Protein 9BJE (pdb70)

Organism: NCBI:txid66876

Nearest PDB structures (foldseek):
  9bhu-assembly1_A  TM=9.810E-01  e=8.221E-40  Streptomyces griseus subsp. griseus
  6x8m-assembly1_A  TM=9.784E-01  e=2.680E-40  Synechococcus elongatus PCC 7942 = FACHB-805
  8t6r-assembly1_A  TM=9.811E-01  e=9.910E-40  Acinetobacter baumannii 118362
  8wol-assembly1_1  TM=9.780E-01  e=3.664E-39  Mycolicibacterium smegmatis
  8won-assembly1_A  TM=9.524E-01  e=9.939E-38  Mycolicibacterium smegmatis

B-factor: mean 39.3, std 20.91, range [15.68, 120.04]

Secondary structure (DSSP, 8-state):
-HHHHHHHHTTS-----S---SS----HHHHHS-EEE-BTTEEEE-----EEEEPEEEEEEEEEEHHHHHTS-SSS-HHHHHHHHHHHHHHHHHHHHHHH-TTT-TTTSS-TTTEEE-SSSS--HHHHHHHHHHT-SS--EEEE-HHHHHHHHHHHHHHT--PPPEEETTEEE-EETTEEEEE-TTS---TTSEEEEEEE-B-TTTT-EEEEE-TT-TTEEETTEEEEEEEE-TT-EEEEEEEEEEEEEESSGGGEEEEEEEE---

Radius of gyration: 23.04 Å; Cα contacts (8 Å, |Δi|>4): 506; chains: 1; bounding box: 62×63×55 Å

Solvent-accessible surface area: 14942 Å² total; per-residue (Å²): 130,78,142,79,80,52,50,61,124,125,158,60,111,84,129,118,93,82,78,154,67,185,48,76,47,56,40,8,0,23,170,29,3,46,85,20,92,6,96,69,12,58,37,149,15,124,143,285,114,52,68,76,7,104,33,35,64,0,86,49,47,16,140,3,108,42,150,31,23,99,101,97,59,137,99,67,71,72,36,65,34,59,21,113,57,21,5,55,51,4,40,22,110,6,1,77,47,0,0,28,30,200,84,3,0,0,24,76,33,10,58,153,127,7,52,31,92,18,160,89,4,39,0,16,11,69,2,1,52,53,0,29,66,31,0,182,95,84,42,29,9,1,0,0,28,59,104,0,28,30,2,0,37,127,31,19,89,83,124,69,82,212,32,109,61,38,113,64,155,88,93,73,7,48,4,7,156,55,9,18,0,0,43,6,74,33,1,66,41,60,196,128,79,24,4,20,0,0,0,0,10,21,4,87,144,93,105,0,0,0,0,1,30,42,51,65,29,96,82,64,81,63,90,4,0,7,29,118,119,94,22,100,56,154,164,46,4,30,24,59,53,0,7,0,74,8,0,2,1,25,26,35,74,36,0,1,0,0,0,54,86,0,85,1,30,194

Sequence (266 aa):
SSLSTAAARNLATTTKTVPQMQGITSRWLLRLLPWVQVSGGTYRVNRRAPREYELSVAQTVLRTHTRVGDLYNDPMNQVEEQLKLTVQALRERQEHEMINNREFGLLHNADLKQRIPTRSGPPTPDDLDDLLATVWKDPGFLLAHPRAIAAMAREWSARGLYPTAVDFHGHSLPSWRGVPIFPCNKIPVTKERTSSILLLRTGEEKQGVVGLHQTGIPDEYEPSLSVRFMGIDDRAVINYLVSAYYSAAVLVPDALGVLEDVEVGL

Structure (mmCIF, N/CA/C/O backbone):
data_9BJE
#
_entry.id   9BJE
#
_cell.length_a   1.00
_cell.length_b   1.00
_cell.length_c   1.00
_cell.angle_alpha   90.00
_cell.angle_beta   90.00
_cell.angle_gamma   90.00
#
_symmetry.space_group_name_H-M   'P 1'
#
loop_
_atom_site.group_PDB
_atom_site.id
_atom_site.type_symbol
_atom_site.label_atom_id
_atom_site.label_alt_id
_atom_site.label_comp_id
_atom_site.label_asym_id
_atom_site.label_entity_id
_atom_site.label_seq_id
_atom_site.pdbx_PDB_ins_code
_atom_site.Cartn_x
_atom_site.Cartn_y
_atom_site.Cartn_z
_atom_site.occupancy
_atom_site.B_iso_or_equiv
_atom_site.auth_seq_id
_atom_site.auth_comp_id
_atom_site.auth_asym_id
_atom_site.auth_atom_id
_atom_site.pdbx_PDB_model_num
ATOM 1 N N . SER A 1 24 ? 104.714 247.523 217.868 1.00 119.88 18 SER A N 1
ATOM 2 C CA . SER A 1 24 ? 105.700 248.312 217.140 1.00 119.88 18 SER A CA 1
ATOM 3 C C . SER A 1 24 ? 106.660 249.008 218.097 1.00 119.88 18 SER A C 1
ATOM 4 O O . SER A 1 24 ? 107.868 248.773 218.052 1.00 119.88 18 SER A O 1
ATOM 7 N N . SER A 1 25 ? 106.122 249.876 218.956 1.00 120.04 19 SER A N 1
ATOM 8 C CA . SER A 1 25 ? 106.954 250.506 219.975 1.00 120.04 19 SER A CA 1
ATOM 9 C C . SER A 1 25 ? 107.087 249.622 221.209 1.00 120.04 19 SER A C 1
ATOM 10 O O . SER A 1 25 ? 108.177 249.520 221.785 1.00 120.04 19 SER A O 1
ATOM 13 N N . LEU A 1 26 ? 105.990 248.986 221.633 1.00 119.30 20 LEU A N 1
ATOM 14 C CA . LEU A 1 26 ? 106.050 248.111 222.801 1.00 119.30 20 LEU A CA 1
ATOM 15 C C . LEU A 1 26 ? 106.981 246.934 222.549 1.00 119.30 20 LEU A C 1
ATOM 16 O O . LEU A 1 26 ? 107.771 246.560 223.424 1.00 119.30 20 LEU A O 1
ATOM 21 N N . SER A 1 27 ? 106.894 246.331 221.361 1.00 116.82 21 SER A N 1
ATOM 22 C CA . SER A 1 27 ? 107.771 245.210 221.042 1.00 116.82 21 SER A CA 1
ATOM 23 C C . SER A 1 27 ? 109.227 245.656 221.036 1.00 116.82 21 SER A C 1
ATOM 24 O O . SER A 1 27 ? 110.108 244.945 221.537 1.00 116.82 21 SER A O 1
ATOM 27 N N . THR A 1 28 ? 109.499 246.831 220.460 1.00 116.21 22 THR A N 1
ATOM 28 C CA . THR A 1 28 ? 110.869 247.324 220.415 1.00 116.21 22 THR A CA 1
ATOM 29 C C . THR A 1 28 ? 111.396 247.551 221.825 1.00 116.21 22 THR A C 1
ATOM 30 O O . THR A 1 28 ? 112.534 247.184 222.137 1.00 116.21 22 THR A O 1
ATOM 34 N N . ALA A 1 29 ? 110.561 248.118 222.702 1.00 114.89 23 ALA A N 1
ATOM 35 C CA . ALA A 1 29 ? 110.981 248.359 224.078 1.00 114.89 23 ALA A CA 1
ATOM 36 C C . ALA A 1 29 ? 111.265 247.039 224.778 1.00 114.89 23 ALA A C 1
ATOM 37 O O . ALA A 1 29 ? 112.246 246.913 225.528 1.00 114.89 23 ALA A O 1
ATOM 39 N N . ALA A 1 30 ? 110.395 246.049 224.564 1.00 113.63 24 ALA A N 1
ATOM 40 C CA . ALA A 1 30 ? 110.588 244.757 225.203 1.00 113.63 24 ALA A CA 1
ATOM 41 C C . ALA A 1 30 ? 111.904 244.153 224.745 1.00 113.63 24 ALA A C 1
ATOM 42 O O . ALA A 1 30 ? 112.617 243.524 225.532 1.00 113.63 24 ALA A O 1
ATOM 44 N N . ALA A 1 31 ? 112.241 244.342 223.466 1.00 113.27 25 ALA A N 1
ATOM 45 C CA . ALA A 1 31 ? 113.493 243.802 222.949 1.00 113.27 25 ALA A CA 1
ATOM 46 C C . ALA A 1 31 ? 114.682 244.526 223.569 1.00 113.27 25 ALA A C 1
ATOM 47 O O . ALA A 1 31 ? 115.706 243.902 223.871 1.00 113.27 25 ALA A O 1
ATOM 49 N N . ARG A 1 32 ? 114.572 245.849 223.738 1.00 112.80 26 ARG A N 1
ATOM 50 C CA . ARG A 1 32 ? 115.632 246.604 224.405 1.00 112.80 26 ARG A CA 1
ATOM 51 C C . ARG A 1 32 ? 115.872 246.079 225.812 1.00 112.80 26 ARG A C 1
ATOM 52 O O . ARG A 1 32 ? 117.017 246.027 226.276 1.00 112.80 26 ARG A O 1
ATOM 60 N N . ASN A 1 33 ? 114.794 245.719 226.519 1.00 112.55 27 ASN A N 1
ATOM 61 C CA . ASN A 1 33 ? 114.926 245.115 227.844 1.00 112.55 27 ASN A CA 1
ATOM 62 C C . ASN A 1 33 ? 115.938 243.973 227.890 1.00 112.55 27 ASN A C 1
ATOM 63 O O . ASN A 1 33 ? 116.480 243.687 228.963 1.00 112.55 27 ASN A O 1
ATOM 68 N N . LEU A 1 34 ? 116.215 243.319 226.761 1.00 110.76 28 LEU A N 1
ATOM 69 C CA . LEU A 1 34 ? 117.228 242.272 226.689 1.00 110.76 28 LEU A CA 1
ATOM 70 C C . LEU A 1 34 ? 118.431 242.691 225.846 1.00 110.76 28 LEU A C 1
ATOM 71 O O . LEU A 1 34 ? 119.129 241.842 225.288 1.00 110.76 28 LEU A O 1
ATOM 76 N N . ALA A 1 35 ? 118.690 243.993 225.752 1.00 108.61 29 ALA A N 1
ATOM 77 C CA . ALA A 1 35 ? 119.822 244.514 225.002 1.00 108.61 29 ALA A CA 1
ATOM 78 C C . ALA A 1 35 ? 120.546 245.553 225.846 1.00 108.61 29 ALA A C 1
ATOM 79 O O . ALA A 1 35 ? 120.057 245.988 226.892 1.00 108.61 29 ALA A O 1
ATOM 81 N N . THR A 1 36 ? 121.723 245.960 225.380 1.00 105.41 30 THR A N 1
ATOM 82 C CA . THR A 1 36 ? 122.550 246.924 226.089 1.00 105.41 30 THR A CA 1
ATOM 83 C C . THR A 1 36 ? 122.623 248.240 225.327 1.00 105.41 30 THR A C 1
ATOM 84 O O . THR A 1 36 ? 122.715 248.254 224.096 1.00 105.41 30 THR A O 1
ATOM 88 N N . THR A 1 37 ? 122.594 249.340 226.071 1.00 101.37 31 THR A N 1
ATOM 89 C CA . THR A 1 37 ? 122.661 250.674 225.500 1.00 101.37 31 THR A CA 1
ATOM 90 C C . THR A 1 37 ? 124.114 251.127 225.475 1.00 101.37 31 THR A C 1
ATOM 91 O O . THR A 1 37 ? 124.907 250.767 226.348 1.00 101.37 31 THR A O 1
ATOM 95 N N . THR A 1 38 ? 124.469 251.910 224.463 1.00 97.15 32 THR A N 1
ATOM 96 C CA . THR A 1 38 ? 125.815 252.460 224.373 1.00 97.15 32 THR A CA 1
ATOM 97 C C . THR A 1 38 ? 125.839 253.802 225.093 1.00 97.15 32 THR A C 1
ATOM 98 O O . THR A 1 38 ? 125.193 254.762 224.659 1.00 97.15 32 THR A O 1
ATOM 102 N N . LYS A 1 39 ? 126.573 253.863 226.196 1.00 92.70 33 LYS A N 1
ATOM 103 C CA . LYS A 1 39 ? 126.707 255.079 226.974 1.00 92.70 33 LYS A CA 1
ATOM 104 C C . LYS A 1 39 ? 128.087 255.668 226.707 1.00 92.70 33 LYS A C 1
ATOM 105 O O . LYS A 1 39 ? 128.859 255.150 225.895 1.00 92.70 33 LYS A O 1
ATOM 111 N N . THR A 1 40 ? 128.424 256.739 227.420 1.00 88.16 34 THR A N 1
ATOM 112 C CA . THR A 1 40 ? 129.676 257.446 227.194 1.00 88.16 34 THR A CA 1
ATOM 113 C C . THR A 1 40 ? 130.109 258.098 228.495 1.00 88.16 34 THR A C 1
ATOM 114 O O . THR A 1 40 ? 129.303 258.312 229.405 1.00 88.16 34 THR A O 1
ATOM 118 N N . VAL A 1 41 ? 131.408 258.375 228.579 1.00 83.19 35 VAL A N 1
ATOM 119 C CA . VAL A 1 41 ? 132.022 259.119 229.676 1.00 83.19 35 VAL A CA 1
ATOM 120 C C . VAL A 1 41 ? 131.185 260.356 229.980 1.00 83.19 35 VAL A C 1
ATOM 121 O O . VAL A 1 41 ? 130.586 260.932 229.060 1.00 83.19 35 VAL A O 1
ATOM 125 N N . PRO A 1 42 ? 131.076 260.779 231.238 1.00 79.08 36 PRO A N 1
ATOM 126 C CA . PRO A 1 42 ? 130.335 262.013 231.522 1.00 79.08 36 PRO A CA 1
ATOM 127 C C . PRO A 1 42 ? 130.936 263.187 230.758 1.00 79.08 36 PRO A C 1
ATOM 128 O O . PRO A 1 42 ? 132.154 263.381 230.737 1.00 79.08 36 PRO A O 1
ATOM 132 N N . GLN A 1 43 ? 130.060 263.968 230.133 1.00 76.30 37 GLN A N 1
ATOM 133 C CA . GLN A 1 43 ? 130.434 265.091 229.281 1.00 76.30 37 GLN A CA 1
ATOM 134 C C . GLN A 1 43 ? 130.380 266.403 230.048 1.00 76.30 37 GLN A C 1
ATOM 135 O O . GLN A 1 43 ? 129.366 266.711 230.680 1.00 76.30 37 GLN A O 1
ATOM 141 N N . MET A 1 44 ? 131.461 267.172 229.995 1.00 67.70 38 MET A N 1
ATOM 142 C CA . MET A 1 44 ? 131.548 268.428 230.729 1.00 67.70 38 MET A CA 1
ATOM 143 C C . MET A 1 44 ? 131.444 269.602 229.766 1.00 67.70 38 MET A C 1
ATOM 144 O O . MET A 1 44 ? 132.273 269.739 228.858 1.00 67.70 38 MET A O 1
ATOM 149 N N . GLN A 1 45 ? 130.412 270.427 229.953 1.00 67.09 39 GLN A N 1
ATOM 150 C CA . GLN A 1 45 ? 130.256 271.645 229.160 1.00 67.09 39 GLN A CA 1
ATOM 151 C C . GLN A 1 45 ? 131.386 272.622 229.462 1.00 67.09 39 GLN A C 1
ATOM 152 O O . GLN A 1 45 ? 131.822 273.378 228.586 1.00 67.09 39 GLN A O 1
ATOM 158 N N . GLY A 1 46 ? 131.829 272.639 230.722 1.00 58.40 40 GLY A N 1
ATOM 159 C CA . GLY A 1 46 ? 132.849 273.572 231.173 1.00 58.40 40 GLY A CA 1
ATOM 160 C C . GLY A 1 46 ? 134.183 273.452 230.466 1.00 58.40 40 GLY A C 1
ATOM 161 O O . GLY A 1 46 ? 134.906 274.442 230.342 1.00 58.40 40 GLY A O 1
ATOM 162 N N . ILE A 1 47 ? 134.555 272.238 230.052 1.00 52.68 41 ILE A N 1
ATOM 163 C CA . ILE A 1 47 ? 135.878 272.016 229.478 1.00 52.68 41 ILE A CA 1
ATOM 164 C C . ILE A 1 47 ? 136.102 272.959 228.307 1.00 52.68 41 ILE A C 1
ATOM 165 O O . ILE A 1 47 ? 135.279 273.047 227.387 1.00 52.68 41 ILE A O 1
ATOM 170 N N . THR A 1 48 ? 137.222 273.674 228.341 1.00 42.71 42 THR A N 1
ATOM 171 C CA . THR A 1 48 ? 137.567 274.658 227.330 1.00 42.71 42 THR A CA 1
ATOM 172 C C . THR A 1 48 ? 138.948 274.338 226.781 1.00 42.71 42 THR A C 1
ATOM 173 O O . THR A 1 48 ? 139.589 273.359 227.172 1.00 42.71 42 THR A O 1
ATOM 177 N N . SER A 1 49 ? 139.405 275.188 225.870 1.00 37.20 43 SER A N 1
ATOM 178 C CA . SER A 1 49 ? 140.724 275.057 225.264 1.00 37.20 43 SER A CA 1
ATOM 179 C C . SER A 1 49 ? 141.671 275.872 226.129 1.00 37.20 43 SER A C 1
ATOM 180 O O . SER A 1 49 ? 141.748 277.097 226.007 1.00 37.20 43 SER A O 1
ATOM 183 N N . ARG A 1 50 ? 142.380 275.194 227.026 1.00 33.41 44 ARG A N 1
ATOM 184 C CA . ARG A 1 50 ? 143.293 275.859 227.949 1.00 33.41 44 ARG A CA 1
ATOM 185 C C . ARG A 1 50 ? 144.568 276.197 227.186 1.00 33.41 44 ARG A C 1
ATOM 186 O O . ARG A 1 50 ? 145.588 275.512 227.267 1.00 33.41 44 ARG A O 1
ATOM 194 N N . TRP A 1 51 ? 144.499 277.300 226.436 1.00 30.79 45 TRP A N 1
ATOM 195 C CA . TRP A 1 51 ? 145.601 277.667 225.555 1.00 30.79 45 TRP A CA 1
ATOM 196 C C . TRP A 1 51 ? 146.833 278.119 226.322 1.00 30.79 45 TRP A C 1
ATOM 197 O O . TRP A 1 51 ? 147.956 277.875 225.874 1.00 30.79 45 TRP A O 1
ATOM 208 N N . LEU A 1 52 ? 146.652 278.776 227.466 1.00 28.70 46 LEU A N 1
ATOM 209 C CA . LEU A 1 52 ? 147.800 279.265 228.219 1.00 28.70 46 LEU A CA 1
ATOM 210 C C . LEU A 1 52 ? 148.671 278.115 228.704 1.00 28.70 46 LEU A C 1
ATOM 211 O O . LEU A 1 52 ? 149.901 278.188 228.631 1.00 28.70 46 LEU A O 1
ATOM 216 N N . LEU A 1 53 ? 148.053 277.043 229.203 1.00 28.59 47 LEU A N 1
ATOM 217 C CA . LEU A 1 53 ? 148.822 275.896 229.672 1.00 28.59 47 LEU A CA 1
ATOM 218 C C . LEU A 1 53 ? 149.554 275.211 228.526 1.00 28.59 47 LEU A C 1
ATOM 219 O O . LEU A 1 53 ? 150.696 274.771 228.689 1.00 28.59 47 LEU A O 1
ATOM 224 N N . ARG A 1 54 ? 148.909 275.094 227.364 1.00 30.27 48 ARG A N 1
ATOM 225 C CA . ARG A 1 54 ? 149.543 274.430 226.230 1.00 30.27 48 ARG A CA 1
ATOM 226 C C . ARG A 1 54 ? 150.680 275.260 225.651 1.00 30.27 48 ARG A C 1
ATOM 227 O O . ARG A 1 54 ? 151.699 274.709 225.221 1.00 30.27 48 ARG A O 1
ATOM 235 N N . LEU A 1 55 ? 150.527 276.581 225.621 1.00 27.70 49 LEU A N 1
ATOM 236 C CA . LEU A 1 55 ? 151.510 277.443 224.979 1.00 27.70 49 LEU A CA 1
ATOM 237 C C . LEU A 1 55 ? 152.648 277.863 225.895 1.00 27.70 49 LEU A C 1
ATOM 238 O O . LEU A 1 55 ? 153.758 278.105 225.411 1.00 27.70 49 LEU A O 1
ATOM 243 N N . LEU A 1 56 ? 152.406 277.978 227.190 1.00 27.56 50 LEU A N 1
ATOM 244 C CA . LEU A 1 56 ? 153.439 278.446 228.107 1.00 27.56 50 LEU A CA 1
ATOM 245 C C . LEU A 1 56 ? 154.487 277.365 228.324 1.00 27.56 50 LEU A C 1
ATOM 246 O O . LEU A 1 56 ? 154.129 276.238 228.684 1.00 27.56 50 LEU A O 1
ATOM 251 N N . PRO A 1 57 ? 155.764 277.635 228.075 1.00 27.04 51 PRO A N 1
ATOM 252 C CA . PRO A 1 57 ? 156.798 276.657 228.416 1.00 27.04 51 PRO A CA 1
ATOM 253 C C . PRO A 1 57 ? 156.900 276.477 229.924 1.00 27.04 51 PRO A C 1
ATOM 254 O O . PRO A 1 57 ? 156.656 277.399 230.704 1.00 27.04 51 PRO A O 1
ATOM 258 N N . TRP A 1 58 ? 157.254 275.264 230.328 1.00 26.87 52 TRP A N 1
ATOM 259 C CA . TRP A 1 58 ? 157.320 274.876 231.732 1.00 26.87 52 TRP A CA 1
ATOM 260 C C . TRP A 1 58 ? 158.760 274.584 232.115 1.00 26.87 52 TRP A C 1
ATOM 261 O O . TRP A 1 58 ? 159.423 273.762 231.477 1.00 26.87 52 TRP A O 1
ATOM 272 N N . VAL A 1 59 ? 159.235 275.253 233.159 1.00 31.60 53 VAL A N 1
ATOM 273 C CA . VAL A 1 59 ? 160.600 275.102 233.644 1.00 31.60 53 VAL A CA 1
ATOM 274 C C . VAL A 1 59 ? 160.555 274.454 235.019 1.00 31.60 53 VAL A C 1
ATOM 275 O O . VAL A 1 59 ? 159.733 274.822 235.866 1.00 31.60 53 VAL A O 1
ATOM 279 N N . GLN A 1 60 ? 161.411 273.458 235.219 1.00 35.05 54 GLN A N 1
ATOM 280 C CA . GLN A 1 60 ? 161.414 272.673 236.443 1.00 35.05 54 GLN A CA 1
ATOM 281 C C . GLN A 1 60 ? 162.070 273.465 237.563 1.00 35.05 54 GLN A C 1
ATOM 282 O O . GLN A 1 60 ? 163.151 274.030 237.383 1.00 35.05 54 GLN A O 1
ATOM 288 N N . VAL A 1 61 ? 161.420 273.501 238.720 1.00 35.30 55 VAL A N 1
ATOM 289 C CA . VAL A 1 61 ? 161.973 274.150 239.900 1.00 35.30 55 VAL A CA 1
ATOM 290 C C . VAL A 1 61 ? 162.213 273.095 240.967 1.00 35.30 55 VAL A C 1
ATOM 291 O O . VAL A 1 61 ? 161.583 272.034 240.974 1.00 35.30 55 VAL A O 1
ATOM 295 N N . SER A 1 62 ? 163.157 273.382 241.856 1.00 38.18 56 SER A N 1
ATOM 296 C CA . SER A 1 62 ? 163.520 272.483 242.941 1.00 38.18 56 SER A CA 1
ATOM 297 C C . SER A 1 62 ? 163.168 273.147 244.262 1.00 38.18 56 SER A C 1
ATOM 298 O O . SER A 1 62 ? 163.514 274.311 244.487 1.00 38.18 56 SER A O 1
ATOM 301 N N . GLY A 1 63 ? 162.466 272.415 245.120 1.00 36.39 57 GLY A N 1
ATOM 302 C CA . GLY A 1 63 ? 162.061 272.938 246.404 1.00 36.39 57 GLY A CA 1
ATOM 303 C C . GLY A 1 63 ? 160.881 273.877 246.359 1.00 36.39 57 GLY A C 1
ATOM 304 O O . GLY A 1 63 ? 160.549 274.477 247.386 1.00 36.39 57 GLY A O 1
ATOM 305 N N . GLY A 1 64 ? 160.243 274.029 245.201 1.00 38.22 58 GLY A N 1
ATOM 306 C CA . GLY A 1 64 ? 159.112 274.922 245.073 1.00 38.22 58 GLY A CA 1
ATOM 307 C C . GLY A 1 64 ? 159.472 276.386 245.096 1.00 38.22 58 GLY A C 1
ATOM 308 O O . GLY A 1 64 ? 158.608 277.221 245.364 1.00 38.22 58 GLY A O 1
ATOM 309 N N . THR A 1 65 ? 160.729 276.721 244.815 1.00 41.04 59 THR A N 1
ATOM 310 C CA . THR A 1 65 ? 161.214 278.093 244.822 1.00 41.04 59 THR A CA 1
ATOM 311 C C . THR A 1 65 ? 161.977 278.373 243.537 1.00 41.04 59 THR A C 1
ATOM 312 O O . THR A 1 65 ? 162.738 277.528 243.058 1.00 41.04 59 THR A O 1
ATOM 316 N N . TYR A 1 66 ? 161.763 279.560 242.980 1.00 41.91 60 TYR A N 1
ATOM 317 C CA . TYR A 1 66 ? 162.431 279.982 241.759 1.00 41.91 60 TYR A CA 1
ATOM 318 C C . TYR A 1 66 ? 162.909 281.412 241.945 1.00 41.91 60 TYR A C 1
ATOM 319 O O . TYR A 1 66 ? 162.125 282.279 242.341 1.00 41.91 60 TYR A O 1
ATOM 328 N N . ARG A 1 67 ? 164.189 281.655 241.675 1.00 52.06 61 ARG A N 1
ATOM 329 C CA . ARG A 1 67 ? 164.796 282.963 241.879 1.00 52.06 61 ARG A CA 1
ATOM 330 C C . ARG A 1 67 ? 164.982 283.655 240.538 1.00 52.06 61 ARG A C 1
ATOM 331 O O . ARG A 1 67 ? 165.497 283.053 239.591 1.00 52.06 61 ARG A O 1
ATOM 339 N N . VAL A 1 68 ? 164.569 284.916 240.460 1.00 56.44 62 VAL A N 1
ATOM 340 C CA . VAL A 1 68 ? 164.730 285.730 239.260 1.00 56.44 62 VAL A CA 1
ATOM 341 C C . VAL A 1 68 ? 165.593 286.928 239.627 1.00 56.44 62 VAL A C 1
ATOM 342 O O . VAL A 1 68 ? 165.208 287.736 240.480 1.00 56.44 62 VAL A O 1
ATOM 346 N N . ASN A 1 69 ? 166.741 287.060 238.970 1.00 64.42 63 ASN A N 1
ATOM 347 C CA . ASN A 1 69 ? 167.621 288.209 239.176 1.00 64.42 63 ASN A CA 1
ATOM 348 C C . ASN A 1 69 ? 167.149 289.353 238.288 1.00 64.42 63 ASN A C 1
ATOM 349 O O . ASN A 1 69 ? 167.365 289.347 237.075 1.00 64.42 63 ASN A O 1
ATOM 354 N N . ARG A 1 70 ? 166.505 290.342 238.898 1.00 70.89 64 ARG A N 1
ATOM 355 C CA . ARG A 1 70 ? 165.897 291.463 238.198 1.00 70.89 64 ARG A CA 1
ATOM 356 C C . ARG A 1 70 ? 166.686 292.744 238.434 1.00 70.89 64 ARG A C 1
ATOM 357 O O . ARG A 1 70 ? 167.312 292.927 239.483 1.00 70.89 64 ARG A O 1
ATOM 365 N N . ARG A 1 71 ? 166.653 293.629 237.443 1.00 80.41 65 ARG A N 1
ATOM 366 C CA . ARG A 1 71 ? 167.347 294.909 237.530 1.00 80.41 65 ARG A CA 1
ATOM 367 C C . ARG A 1 71 ? 166.460 295.973 238.165 1.00 80.41 65 ARG A C 1
ATOM 368 O O . ARG A 1 71 ? 165.459 296.386 237.585 1.00 80.41 65 ARG A O 1
ATOM 376 N N . ALA A 1 258 ? 166.419 293.572 245.014 1.00 61.34 252 ALA A N 1
ATOM 377 C CA . ALA A 1 258 ? 166.355 292.212 245.538 1.00 61.34 252 ALA A CA 1
ATOM 378 C C . ALA A 1 258 ? 165.702 291.273 244.533 1.00 61.34 252 ALA A C 1
ATOM 379 O O . ALA A 1 258 ? 164.681 291.614 243.939 1.00 61.34 252 ALA A O 1
ATOM 381 N N . PRO A 1 259 ? 166.297 290.099 244.332 1.00 57.62 253 PRO A N 1
ATOM 382 C CA . PRO A 1 259 ? 165.708 289.130 243.403 1.00 57.62 253 PRO A CA 1
ATOM 383 C C . PRO A 1 259 ? 164.317 288.711 243.851 1.00 57.62 253 PRO A C 1
ATOM 384 O O . PRO A 1 259 ? 164.043 288.572 245.044 1.00 57.62 253 PRO A O 1
ATOM 388 N N . ARG A 1 260 ? 163.432 288.518 242.878 1.00 51.92 254 ARG A N 1
ATOM 389 C CA . ARG A 1 260 ? 162.071 288.094 243.169 1.00 51.92 254 ARG A CA 1
ATOM 390 C C . ARG A 1 260 ? 162.027 286.589 243.396 1.00 51.92 254 ARG A C 1
ATOM 391 O O . ARG A 1 260 ? 162.651 285.817 242.663 1.00 51.92 254 ARG A O 1
ATOM 399 N N . GLU A 1 261 ? 161.281 286.176 244.416 1.00 52.06 255 GLU A N 1
ATOM 400 C CA . GLU A 1 261 ? 161.149 284.776 244.794 1.00 52.06 255 GLU A CA 1
ATOM 401 C C . GLU A 1 261 ? 159.769 284.281 244.387 1.00 52.06 255 GLU A C 1
ATOM 402 O O . GLU A 1 261 ? 158.762 284.940 244.663 1.00 52.06 255 GLU A O 1
ATOM 408 N N . TYR A 1 262 ? 159.729 283.133 243.720 1.00 44.29 256 TYR A N 1
ATOM 409 C CA . TYR A 1 262 ? 158.488 282.544 243.233 1.00 44.29 256 TYR A CA 1
ATOM 410 C C . TYR A 1 262 ? 158.250 281.220 243.944 1.00 44.29 256 TYR A C 1
ATOM 411 O O . TYR A 1 262 ? 159.052 280.291 243.814 1.00 44.29 256 TYR A O 1
ATOM 420 N N . GLU A 1 263 ? 157.159 281.144 244.703 1.00 40.69 257 GLU A N 1
ATOM 421 C CA . GLU A 1 263 ? 156.756 279.929 245.402 1.00 40.69 257 GLU A CA 1
ATOM 422 C C . GLU A 1 263 ? 155.600 279.269 244.664 1.00 40.69 257 GLU A C 1
ATOM 423 O O . GLU A 1 263 ? 154.654 279.949 244.255 1.00 40.69 257 GLU A O 1
ATOM 429 N N . LEU A 1 264 ? 155.681 277.953 244.486 1.00 30.72 258 LEU A N 1
ATOM 430 C CA . LEU A 1 264 ? 154.643 277.227 243.766 1.00 30.72 258 LEU A CA 1
ATOM 431 C C . LEU A 1 264 ? 153.324 277.247 244.525 1.00 30.72 258 LEU A C 1
ATOM 432 O O . LEU A 1 264 ? 153.269 276.899 245.707 1.00 30.72 258 LEU A O 1
ATOM 437 N N . SER A 1 265 ? 152.267 277.675 243.847 1.00 28.60 259 SER A N 1
ATOM 438 C CA . SER A 1 265 ? 150.921 277.599 244.385 1.00 28.60 259 SER A CA 1
ATOM 439 C C . SER A 1 265 ? 150.324 276.222 244.114 1.00 28.60 259 SER A C 1
ATOM 440 O O . SER A 1 265 ? 150.741 275.501 243.206 1.00 28.60 259 SER A O 1
ATOM 443 N N . VAL A 1 266 ? 149.363 275.842 244.947 1.00 28.81 260 VAL A N 1
ATOM 444 C CA . VAL A 1 266 ? 148.758 274.518 244.900 1.00 28.81 260 VAL A CA 1
ATOM 445 C C . VAL A 1 266 ? 147.282 274.661 244.560 1.00 28.81 260 VAL A C 1
ATOM 446 O O . VAL A 1 266 ? 146.585 275.508 245.131 1.00 28.81 260 VAL A O 1
ATOM 450 N N . ALA A 1 267 ? 146.827 273.889 243.583 1.00 29.70 261 ALA A N 1
ATOM 451 C CA . ALA A 1 267 ? 145.405 273.714 243.319 1.00 29.70 261 ALA A CA 1
ATOM 452 C C . ALA A 1 267 ? 145.067 272.296 243.760 1.00 29.70 261 ALA A C 1
ATOM 453 O O . ALA A 1 267 ? 145.451 271.328 243.097 1.00 29.70 261 ALA A O 1
ATOM 455 N N . GLN A 1 268 ? 144.377 272.169 244.889 1.00 30.85 262 GLN A N 1
ATOM 456 C CA . GLN A 1 268 ? 144.119 270.864 245.474 1.00 30.85 262 GLN A CA 1
ATOM 457 C C . GLN A 1 268 ? 142.658 270.741 245.874 1.00 30.85 262 GLN A C 1
ATOM 458 O O . GLN A 1 268 ? 141.990 271.731 246.181 1.00 30.85 262 GLN A O 1
ATOM 464 N N . THR A 1 269 ? 142.176 269.506 245.877 1.00 30.24 263 THR A N 1
ATOM 465 C CA . THR A 1 269 ? 140.791 269.226 246.220 1.00 30.24 263 THR A CA 1
ATOM 466 C C . THR A 1 269 ? 140.709 267.795 246.725 1.00 30.24 263 THR A C 1
ATOM 467 O O . THR A 1 269 ? 141.637 267.001 246.561 1.00 30.24 263 THR A O 1
ATOM 471 N N . VAL A 1 270 ? 139.577 267.477 247.340 1.00 29.60 264 VAL A N 1
ATOM 472 C CA . VAL A 1 270 ? 139.320 266.166 247.924 1.00 29.60 264 VAL A CA 1
ATOM 473 C C . VAL A 1 270 ? 138.289 265.474 247.049 1.00 29.60 264 VAL A C 1
ATOM 474 O O . VAL A 1 270 ? 137.177 265.982 246.864 1.00 29.60 264 VAL A O 1
ATOM 478 N N . LEU A 1 271 ? 138.655 264.315 246.519 1.00 30.87 265 LEU A N 1
ATOM 479 C CA . LEU A 1 271 ? 137.741 263.474 245.765 1.00 30.87 265 LEU A CA 1
ATOM 480 C C . LEU A 1 271 ? 137.174 262.415 246.701 1.00 30.87 265 LEU A C 1
ATOM 481 O O . LEU A 1 271 ? 137.921 261.613 247.270 1.00 30.87 265 LEU A O 1
ATOM 486 N N . ARG A 1 272 ? 135.852 262.406 246.836 1.00 32.91 266 ARG A N 1
ATOM 487 C CA . ARG A 1 272 ? 135.126 261.492 247.709 1.00 32.91 266 ARG A CA 1
ATOM 488 C C . ARG A 1 272 ? 134.326 260.509 246.869 1.00 32.91 266 ARG A C 1
ATOM 489 O O . ARG A 1 272 ? 133.475 260.914 246.073 1.00 32.91 266 ARG A O 1
ATOM 497 N N . THR A 1 273 ? 134.592 259.222 247.060 1.00 35.41 267 THR A N 1
ATOM 498 C CA . THR A 1 273 ? 133.952 258.154 246.308 1.00 35.41 267 THR A CA 1
ATOM 499 C C . THR A 1 273 ? 133.424 257.096 247.259 1.00 35.41 267 THR A C 1
ATOM 500 O O . THR A 1 273 ? 134.144 256.652 248.157 1.00 35.41 267 THR A O 1
ATOM 504 N N . HIS A 1 274 ? 132.174 256.691 247.064 1.00 37.74 268 HIS A N 1
ATOM 505 C CA . HIS A 1 274 ? 131.597 255.690 247.946 1.00 37.74 268 HIS A CA 1
ATOM 506 C C . HIS A 1 274 ? 132.309 254.361 247.748 1.00 37.74 268 HIS A C 1
ATOM 507 O O . HIS A 1 274 ? 132.784 254.038 246.658 1.00 37.74 268 HIS A O 1
ATOM 514 N N . THR A 1 275 ? 132.391 253.597 248.831 1.00 38.53 269 THR A N 1
ATOM 515 C CA . THR A 1 275 ? 133.036 252.293 248.775 1.00 38.53 269 THR A CA 1
ATOM 516 C C . THR A 1 275 ? 132.291 251.341 247.832 1.00 38.53 269 THR A C 1
ATOM 517 O O . THR A 1 275 ? 132.917 250.557 247.103 1.00 38.53 269 THR A O 1
ATOM 521 N N . ARG A 1 276 ? 130.957 251.421 247.808 1.00 40.83 270 ARG A N 1
ATOM 522 C CA . ARG A 1 276 ? 130.154 250.620 246.886 1.00 40.83 270 ARG A CA 1
ATOM 523 C C . ARG A 1 276 ? 130.473 250.931 245.428 1.00 40.83 270 ARG A C 1
ATOM 524 O O . ARG A 1 276 ? 130.558 250.022 244.594 1.00 40.83 270 ARG A O 1
ATOM 532 N N . VAL A 1 277 ? 130.631 252.213 245.096 1.00 42.33 271 VAL A N 1
ATOM 533 C CA . VAL A 1 277 ? 130.968 252.599 243.729 1.00 42.33 271 VAL A CA 1
ATOM 534 C C . VAL A 1 277 ? 132.334 252.051 243.349 1.00 42.33 271 VAL A C 1
ATOM 535 O O . VAL A 1 277 ? 132.527 251.528 242.245 1.00 42.33 271 VAL A O 1
ATOM 539 N N . GLY A 1 278 ? 133.301 252.149 244.258 1.00 42.30 272 GLY A N 1
ATOM 540 C CA . GLY A 1 278 ? 134.634 251.656 243.980 1.00 42.30 272 GLY A CA 1
ATOM 541 C C . GLY A 1 278 ? 134.726 250.148 243.920 1.00 42.30 272 GLY A C 1
ATOM 542 O O . GLY A 1 278 ? 135.689 249.621 243.355 1.00 42.30 272 GLY A O 1
ATOM 543 N N . ASP A 1 279 ? 133.749 249.439 244.487 1.00 44.38 273 ASP A N 1
ATOM 544 C CA . ASP A 1 279 ? 133.790 247.982 244.521 1.00 44.38 273 ASP A CA 1
ATOM 545 C C . ASP A 1 279 ? 133.004 247.325 243.392 1.00 44.38 273 ASP A C 1
ATOM 546 O O . ASP A 1 279 ? 133.490 246.366 242.788 1.00 44.38 273 ASP A O 1
ATOM 551 N N . LEU A 1 280 ? 131.807 247.818 243.081 1.00 43.53 274 LEU A N 1
ATOM 552 C CA . LEU A 1 280 ? 130.891 247.137 242.173 1.00 43.53 274 LEU A CA 1
ATOM 553 C C . LEU A 1 280 ? 130.931 247.683 240.750 1.00 43.53 274 LEU A C 1
ATOM 554 O O . LEU A 1 280 ? 131.146 246.925 239.800 1.00 43.53 274 LEU A O 1
ATOM 559 N N . TYR A 1 281 ? 130.734 248.992 240.586 1.00 49.78 275 TYR A N 1
ATOM 560 C CA . TYR A 1 281 ? 130.537 249.624 239.278 1.00 49.78 275 TYR A CA 1
ATOM 561 C C . TYR A 1 281 ? 131.871 249.841 238.559 1.00 49.78 275 TYR A C 1
ATOM 562 O O . TYR A 1 281 ? 132.355 250.960 238.388 1.00 49.78 275 TYR A O 1
ATOM 571 N N . ASN A 1 282 ? 132.465 248.729 238.124 1.00 55.88 276 ASN A N 1
ATOM 572 C CA . ASN A 1 282 ? 133.726 248.746 237.391 1.00 55.88 276 ASN A CA 1
ATOM 573 C C . ASN A 1 282 ? 133.691 247.854 236.155 1.00 55.88 276 ASN A C 1
ATOM 574 O O . ASN A 1 282 ? 134.745 247.603 235.561 1.00 55.88 276 ASN A O 1
ATOM 579 N N . ASP A 1 283 ? 132.506 247.379 235.744 1.00 65.05 277 ASP A N 1
ATOM 580 C CA . ASP A 1 283 ? 132.444 246.422 234.638 1.00 65.05 277 ASP A CA 1
ATOM 581 C C . ASP A 1 283 ? 132.765 247.059 233.291 1.00 65.05 277 ASP A C 1
ATOM 582 O O . ASP A 1 283 ? 133.722 246.615 232.632 1.00 65.05 277 ASP A O 1
ATOM 587 N N . PRO A 1 284 ? 132.030 248.082 232.809 1.00 65.28 278 PRO A N 1
ATOM 588 C CA . PRO A 1 284 ? 132.378 248.638 231.492 1.00 65.28 278 PRO A CA 1
ATOM 589 C C . PRO A 1 284 ? 133.581 249.560 231.579 1.00 65.28 278 PRO A C 1
ATOM 590 O O . PRO A 1 284 ? 134.430 249.588 230.681 1.00 65.28 278 PRO A O 1
ATOM 594 N N . MET A 1 285 ? 133.665 250.314 232.670 1.00 64.77 279 MET A N 1
ATOM 595 C CA . MET A 1 285 ? 134.693 251.331 232.827 1.00 64.77 279 MET A CA 1
ATOM 596 C C . MET A 1 285 ? 134.865 251.624 234.307 1.00 64.77 279 MET A C 1
ATOM 597 O O . MET A 1 285 ? 133.931 251.464 235.096 1.00 64.77 279 MET A O 1
ATOM 602 N N . ASN A 1 286 ? 136.067 252.058 234.668 1.00 54.76 280 ASN A N 1
ATOM 603 C CA . ASN A 1 286 ? 136.436 252.256 236.063 1.00 54.76 280 ASN A CA 1
ATOM 604 C C . ASN A 1 286 ? 135.905 253.614 236.495 1.00 54.76 280 ASN A C 1
ATOM 605 O O . ASN A 1 286 ? 136.403 254.654 236.056 1.00 54.76 280 ASN A O 1
ATOM 610 N N . GLN A 1 287 ? 134.886 253.602 237.352 1.00 51.28 281 GLN A N 1
ATOM 611 C CA . GLN A 1 287 ? 134.219 254.841 237.737 1.00 51.28 281 GLN A CA 1
ATOM 612 C C . GLN A 1 287 ? 135.110 255.719 238.606 1.00 51.28 281 GLN A C 1
ATOM 613 O O . GLN A 1 287 ? 135.046 256.949 238.512 1.00 51.28 281 GLN A O 1
ATOM 619 N N . VAL A 1 288 ? 135.927 255.125 239.475 1.00 48.60 282 VAL A N 1
ATOM 620 C CA . VAL A 1 288 ? 136.837 255.942 240.273 1.00 48.60 282 VAL A CA 1
ATOM 621 C C . VAL A 1 288 ? 137.872 256.617 239.379 1.00 48.60 282 VAL A C 1
ATOM 622 O O . VAL A 1 288 ? 138.223 257.785 239.586 1.00 48.60 282 VAL A O 1
ATOM 626 N N . GLU A 1 289 ? 138.352 255.913 238.353 1.00 49.52 283 GLU A N 1
ATOM 627 C CA . GLU A 1 289 ? 139.268 256.529 237.398 1.00 49.52 283 GLU A CA 1
ATOM 628 C C . GLU A 1 289 ? 138.598 257.658 236.624 1.00 49.52 283 GLU A C 1
ATOM 629 O O . GLU A 1 289 ? 139.212 258.701 236.381 1.00 49.52 283 GLU A O 1
ATOM 635 N N . GLU A 1 290 ? 137.342 257.470 236.217 1.00 49.24 284 GLU A N 1
ATOM 636 C CA . GLU A 1 290 ? 136.650 258.534 235.497 1.00 49.24 284 GLU A CA 1
ATOM 637 C C . GLU A 1 290 ? 136.412 259.742 236.394 1.00 49.24 284 GLU A C 1
ATOM 638 O O . GLU A 1 290 ? 136.528 260.891 235.945 1.00 49.24 284 GLU A O 1
ATOM 644 N N . GLN A 1 291 ? 136.081 259.506 237.663 1.00 43.08 285 GLN A N 1
ATOM 645 C CA . GLN A 1 291 ? 135.935 260.611 238.602 1.00 43.08 285 GLN A CA 1
ATOM 646 C C . GLN A 1 291 ? 137.253 261.347 238.793 1.00 43.08 285 GLN A C 1
ATOM 647 O O . GLN A 1 291 ? 137.280 262.579 238.873 1.00 43.08 285 GLN A O 1
ATOM 653 N N . LEU A 1 292 ? 138.359 260.605 238.870 1.00 40.67 286 LEU A N 1
ATOM 654 C CA . LEU A 1 292 ? 139.670 261.236 238.959 1.00 40.67 286 LEU A CA 1
ATOM 655 C C . LEU A 1 292 ? 139.985 262.060 237.717 1.00 40.67 286 LEU A C 1
ATOM 656 O O . LEU A 1 292 ? 140.559 263.148 237.818 1.00 40.67 286 LEU A O 1
ATOM 661 N N . LYS A 1 293 ? 139.631 261.555 236.534 1.00 40.75 287 LYS A N 1
ATOM 662 C CA . LYS A 1 293 ? 139.874 262.315 235.311 1.00 40.75 287 LYS A CA 1
ATOM 663 C C . LYS A 1 293 ? 139.085 263.617 235.299 1.00 40.75 287 LYS A C 1
ATOM 664 O O . LYS A 1 293 ? 139.617 264.674 234.937 1.00 40.75 287 LYS A O 1
ATOM 670 N N . LEU A 1 294 ? 137.812 263.564 235.692 1.00 40.92 288 LEU A N 1
ATOM 671 C CA . LEU A 1 294 ? 137.020 264.790 235.748 1.00 40.92 288 LEU A CA 1
ATOM 672 C C . LEU A 1 294 ? 137.553 265.756 236.801 1.00 40.92 288 LEU A C 1
ATOM 673 O O . LEU A 1 294 ? 137.557 266.977 236.590 1.00 40.92 288 LEU A O 1
ATOM 678 N N . THR A 1 295 ? 138.009 265.231 237.940 1.00 36.11 289 THR A N 1
ATOM 679 C CA . THR A 1 295 ? 138.609 266.075 238.968 1.00 36.11 289 THR A CA 1
ATOM 680 C C . THR A 1 295 ? 139.878 266.757 238.470 1.00 36.11 289 THR A C 1
ATOM 681 O O . THR A 1 295 ? 140.094 267.947 238.724 1.00 36.11 289 THR A O 1
ATOM 685 N N . VAL A 1 296 ? 140.723 266.023 237.746 1.00 35.07 290 VAL A N 1
ATOM 686 C CA . VAL A 1 296 ? 141.937 266.608 237.187 1.00 35.07 290 VAL A CA 1
ATOM 687 C C . VAL A 1 296 ? 141.596 267.668 236.150 1.00 35.07 290 VAL A C 1
ATOM 688 O O . VAL A 1 296 ? 142.259 268.708 236.064 1.00 35.07 290 VAL A O 1
ATOM 692 N N . GLN A 1 297 ? 140.561 267.426 235.345 1.00 36.82 291 GLN A N 1
ATOM 693 C CA . GLN A 1 297 ? 140.144 268.427 234.368 1.00 36.82 291 GLN A CA 1
ATOM 694 C C . GLN A 1 297 ? 139.675 269.711 235.044 1.00 36.82 291 GLN A C 1
ATOM 695 O O . GLN A 1 297 ? 140.021 270.816 234.605 1.00 36.82 291 GLN A O 1
ATOM 701 N N . ALA A 1 298 ? 138.893 269.588 236.118 1.00 32.54 292 ALA A N 1
ATOM 702 C CA . ALA A 1 298 ? 138.471 270.776 236.858 1.00 32.54 292 ALA A CA 1
ATOM 703 C C . ALA A 1 298 ? 139.666 271.492 237.481 1.00 32.54 292 ALA A C 1
ATOM 704 O O . ALA A 1 298 ? 139.716 272.731 237.515 1.00 32.54 292 ALA A O 1
ATOM 706 N N . LEU A 1 299 ? 140.630 270.723 237.995 1.00 30.65 293 LEU A N 1
ATOM 707 C CA . LEU A 1 299 ? 141.851 271.312 238.535 1.00 30.65 293 LEU A CA 1
ATOM 708 C C . LEU A 1 299 ? 142.593 272.107 237.472 1.00 30.65 293 LEU A C 1
ATOM 709 O O . LEU A 1 299 ? 143.067 273.214 237.738 1.00 30.65 293 LEU A O 1
ATOM 714 N N . ARG A 1 300 ? 142.696 271.561 236.260 1.00 31.02 294 ARG A N 1
ATOM 715 C CA . ARG A 1 300 ? 143.397 272.261 235.189 1.00 31.02 294 ARG A CA 1
ATOM 716 C C . ARG A 1 300 ? 142.648 273.519 234.780 1.00 31.02 294 ARG A C 1
ATOM 717 O O . ARG A 1 300 ? 143.268 274.537 234.454 1.00 31.02 294 ARG A O 1
ATOM 725 N N . GLU A 1 301 ? 141.317 273.472 234.784 1.00 33.94 295 GLU A N 1
ATOM 726 C CA . GLU A 1 301 ? 140.549 274.669 234.458 1.00 33.94 295 GLU A CA 1
ATOM 727 C C . GLU A 1 301 ? 140.785 275.780 235.475 1.00 33.94 295 GLU A C 1
ATOM 728 O O . GLU A 1 301 ? 141.002 276.941 235.106 1.00 33.94 295 GLU A O 1
ATOM 734 N N . ARG A 1 302 ? 140.750 275.449 236.768 1.00 32.59 296 ARG A N 1
ATOM 735 C CA . ARG A 1 302 ? 141.005 276.498 237.756 1.00 32.59 296 ARG A CA 1
ATOM 736 C C . ARG A 1 302 ? 142.475 276.930 237.751 1.00 32.59 296 ARG A C 1
ATOM 737 O O . ARG A 1 302 ? 142.779 278.086 238.066 1.00 32.59 296 ARG A O 1
ATOM 745 N N . GLN A 1 303 ? 143.393 276.039 237.368 1.00 27.87 297 GLN A N 1
ATOM 746 C CA . GLN A 1 303 ? 144.783 276.441 237.156 1.00 27.87 297 GLN A CA 1
ATOM 747 C C . GLN A 1 303 ? 144.883 277.487 236.053 1.00 27.87 297 GLN A C 1
ATOM 748 O O . GLN A 1 303 ? 145.604 278.481 236.183 1.00 27.87 297 GLN A O 1
ATOM 754 N N . GLU A 1 304 ? 144.183 277.254 234.941 1.00 27.96 298 GLU A N 1
ATOM 755 C CA . GLU A 1 304 ? 144.181 278.206 233.835 1.00 27.96 298 GLU A CA 1
ATOM 756 C C . GLU A 1 304 ? 143.580 279.531 234.269 1.00 27.96 298 GLU A C 1
ATOM 757 O O . GLU A 1 304 ? 144.051 280.599 233.866 1.00 27.96 298 GLU A O 1
ATOM 763 N N . HIS A 1 305 ? 142.532 279.480 235.086 1.00 25.73 299 HIS A N 1
ATOM 764 C CA . HIS A 1 305 ? 141.946 280.709 235.609 1.00 25.73 299 HIS A CA 1
ATOM 765 C C . HIS A 1 305 ? 142.944 281.472 236.475 1.00 25.73 299 HIS A C 1
ATOM 766 O O . HIS A 1 305 ? 143.026 282.705 236.402 1.00 25.73 299 HIS A O 1
ATOM 773 N N . GLU A 1 306 ? 143.701 280.758 237.312 1.00 29.03 300 GLU A N 1
ATOM 774 C CA . GLU A 1 306 ? 144.639 281.417 238.215 1.00 29.03 300 GLU A CA 1
ATOM 775 C C . GLU A 1 306 ? 145.867 281.949 237.486 1.00 29.03 300 GLU A C 1
ATOM 776 O O . GLU A 1 306 ? 146.465 282.934 237.929 1.00 29.03 300 GLU A O 1
ATOM 782 N N . MET A 1 307 ? 146.255 281.324 236.373 1.00 28.37 301 MET A N 1
ATOM 783 C CA . MET A 1 307 ? 147.379 281.836 235.593 1.00 28.37 301 MET A CA 1
ATOM 784 C C . MET A 1 307 ? 147.124 283.229 235.041 1.00 28.37 301 MET A C 1
ATOM 785 O O . MET A 1 307 ? 148.078 283.913 234.663 1.00 28.37 301 MET A O 1
ATOM 790 N N . ILE A 1 308 ? 145.872 283.673 234.999 1.00 26.73 302 ILE A N 1
ATOM 791 C CA . ILE A 1 308 ? 145.523 284.976 234.464 1.00 26.73 302 ILE A CA 1
ATOM 792 C C . ILE A 1 308 ? 145.026 285.913 235.556 1.00 26.73 302 ILE A C 1
ATOM 793 O O . ILE A 1 308 ? 145.449 287.067 235.623 1.00 26.73 302 ILE A O 1
ATOM 798 N N . ASN A 1 309 ? 144.151 285.431 236.430 1.00 27.57 303 ASN A N 1
ATOM 799 C CA . ASN A 1 309 ? 143.405 286.294 237.333 1.00 27.57 303 ASN A CA 1
ATOM 800 C C . ASN A 1 309 ? 143.968 286.366 238.743 1.00 27.57 303 ASN A C 1
ATOM 801 O O . ASN A 1 309 ? 143.416 287.095 239.571 1.00 27.57 303 ASN A O 1
ATOM 806 N N . ASN A 1 310 ? 145.045 285.652 239.044 1.00 32.21 304 ASN A N 1
ATOM 807 C CA . ASN A 1 310 ? 145.577 285.699 240.396 1.00 32.21 304 ASN A CA 1
ATOM 808 C C . ASN A 1 310 ? 146.285 287.024 240.649 1.00 32.21 304 ASN A C 1
ATOM 809 O O . ASN A 1 310 ? 146.885 287.617 239.751 1.00 32.21 304 ASN A O 1
ATOM 814 N N . ARG A 1 311 ? 146.228 287.477 241.897 1.00 35.34 305 ARG A N 1
ATOM 815 C CA . ARG A 1 311 ? 146.834 288.743 242.285 1.00 35.34 305 ARG A CA 1
ATOM 816 C C . ARG A 1 311 ? 148.294 288.611 242.681 1.00 35.34 305 ARG A C 1
ATOM 817 O O . ARG A 1 311 ? 148.934 289.626 242.966 1.00 35.34 305 ARG A O 1
ATOM 825 N N . GLU A 1 312 ? 148.834 287.398 242.712 1.00 35.64 306 GLU A N 1
ATOM 826 C CA . GLU A 1 312 ? 150.222 287.187 243.091 1.00 35.64 306 GLU A CA 1
ATOM 827 C C . GLU A 1 312 ? 151.109 286.928 241.882 1.00 35.64 306 GLU A C 1
ATOM 828 O O . GLU A 1 312 ? 152.106 287.623 241.686 1.00 35.64 306 GLU A O 1
ATOM 834 N N . PHE A 1 313 ? 150.760 285.939 241.059 1.00 31.65 307 PHE A N 1
ATOM 835 C CA . PHE A 1 313 ? 151.525 285.637 239.858 1.00 31.65 307 PHE A CA 1
ATOM 836 C C . PHE A 1 313 ? 150.697 285.706 238.579 1.00 31.65 307 PHE A C 1
ATOM 837 O O . PHE A 1 313 ? 151.173 285.264 237.528 1.00 31.65 307 PHE A O 1
ATOM 845 N N . GLY A 1 314 ? 149.485 286.251 238.630 1.00 30.85 308 GLY A N 1
ATOM 846 C CA . GLY A 1 314 ? 148.671 286.330 237.434 1.00 30.85 308 GLY A CA 1
ATOM 847 C C . GLY A 1 314 ? 149.275 287.257 236.396 1.00 30.85 308 GLY A C 1
ATOM 848 O O . GLY A 1 314 ? 149.898 288.266 236.717 1.00 30.85 308 GLY A O 1
ATOM 849 N N . LEU A 1 315 ? 149.071 286.912 235.124 1.00 28.75 309 LEU A N 1
ATOM 850 C CA . LEU A 1 315 ? 149.612 287.729 234.042 1.00 28.75 309 LEU A CA 1
ATOM 851 C C . LEU A 1 315 ? 148.937 289.090 233.982 1.00 28.75 309 LEU A C 1
ATOM 852 O O . LEU A 1 315 ? 149.595 290.105 233.734 1.00 28.75 309 LEU A O 1
ATOM 857 N N . LEU A 1 316 ? 147.628 289.133 234.215 1.00 28.81 310 LEU A N 1
ATOM 858 C CA . LEU A 1 316 ? 146.888 290.383 234.158 1.00 28.81 310 LEU A CA 1
ATOM 859 C C . LEU A 1 316 ? 147.269 291.348 235.269 1.00 28.81 310 LEU A C 1
ATOM 860 O O . LEU A 1 316 ? 146.900 292.523 235.197 1.00 28.81 310 LEU A O 1
ATOM 865 N N . HIS A 1 317 ? 147.981 290.888 236.292 1.00 31.87 311 HIS A N 1
ATOM 866 C CA . HIS A 1 317 ? 148.375 291.739 237.399 1.00 31.87 311 HIS A CA 1
ATOM 867 C C . HIS A 1 317 ? 149.880 291.844 237.562 1.00 31.87 311 HIS A C 1
ATOM 868 O O . HIS A 1 317 ? 150.340 292.649 238.375 1.00 31.87 311 HIS A O 1
ATOM 875 N N . ASN A 1 318 ? 150.656 291.076 236.801 1.00 32.42 312 ASN A N 1
ATOM 876 C CA . ASN A 1 318 ? 152.109 291.139 236.836 1.00 32.42 312 ASN A CA 1
ATOM 877 C C . ASN A 1 318 ? 152.691 291.827 235.610 1.00 32.42 312 ASN A C 1
ATOM 878 O O . ASN A 1 318 ? 153.788 291.490 235.165 1.00 32.42 312 ASN A O 1
ATOM 883 N N . ALA A 1 319 ? 151.970 292.785 235.052 1.00 34.23 313 ALA A N 1
ATOM 884 C CA . ALA A 1 319 ? 152.433 293.499 233.879 1.00 34.23 313 ALA A CA 1
ATOM 885 C C . ALA A 1 319 ? 152.963 294.851 234.319 1.00 34.23 313 ALA A C 1
ATOM 886 O O . ALA A 1 319 ? 152.371 295.514 235.175 1.00 34.23 313 ALA A O 1
ATOM 888 N N . ASP A 1 320 ? 154.078 295.256 233.727 1.00 37.63 314 ASP A N 1
ATOM 889 C CA . ASP A 1 320 ? 154.700 296.520 234.080 1.00 37.63 314 ASP A CA 1
ATOM 890 C C . ASP A 1 320 ? 153.790 297.661 233.646 1.00 37.63 314 ASP A C 1
ATOM 891 O O . ASP A 1 320 ? 153.132 297.587 232.606 1.00 37.63 314 ASP A O 1
ATOM 896 N N . LEU A 1 321 ? 153.737 298.713 234.463 1.00 37.77 315 LEU A N 1
ATOM 897 C CA . LEU A 1 321 ? 152.881 299.859 234.165 1.00 37.77 315 LEU A CA 1
ATOM 898 C C . LEU A 1 321 ? 153.228 300.513 232.833 1.00 37.77 315 LEU A C 1
ATOM 899 O O . LEU A 1 321 ? 152.341 301.048 232.161 1.00 37.77 315 LEU A O 1
ATOM 904 N N . LYS A 1 322 ? 154.499 300.496 232.439 1.00 37.62 316 LYS A N 1
ATOM 905 C CA . LYS A 1 322 ? 154.863 300.990 231.116 1.00 37.62 316 LYS A CA 1
ATOM 906 C C . LYS A 1 322 ? 154.347 300.080 230.008 1.00 37.62 316 LYS A C 1
ATOM 907 O O . LYS A 1 322 ? 154.117 300.544 228.885 1.00 37.62 316 LYS A O 1
ATOM 913 N N . GLN A 1 323 ? 154.172 298.791 230.294 1.00 32.64 317 GLN A N 1
ATOM 914 C CA . GLN A 1 323 ? 153.691 297.840 229.301 1.00 32.64 317 GLN A CA 1
ATOM 915 C C . GLN A 1 323 ? 152.176 297.828 229.127 1.00 32.64 317 GLN A C 1
ATOM 916 O O . GLN A 1 323 ? 151.697 297.302 228.119 1.00 32.64 317 GLN A O 1
ATOM 922 N N . ARG A 1 324 ? 151.411 298.379 230.063 1.00 33.47 318 ARG A N 1
ATOM 923 C CA . ARG A 1 324 ? 149.964 298.480 229.911 1.00 33.47 318 ARG A CA 1
ATOM 924 C C . ARG A 1 324 ? 149.609 299.754 229.154 1.00 33.47 318 ARG A C 1
ATOM 925 O O . ARG A 1 324 ? 150.009 300.851 229.554 1.00 33.47 318 ARG A O 1
ATOM 933 N N . ILE A 1 325 ? 148.867 299.606 228.059 1.00 31.47 319 ILE A N 1
ATOM 934 C CA . ILE A 1 325 ? 148.475 300.735 227.216 1.00 31.47 319 ILE A CA 1
ATOM 935 C C . ILE A 1 325 ? 146.969 300.711 226.978 1.00 31.47 319 ILE A C 1
ATOM 936 O O . ILE A 1 325 ? 146.365 299.632 226.914 1.00 31.47 319 ILE A O 1
ATOM 941 N N . PRO A 1 326 ? 146.323 301.869 226.861 1.00 33.59 320 PRO A N 1
ATOM 942 C CA . PRO A 1 326 ? 144.882 301.902 226.582 1.00 33.59 320 PRO A CA 1
ATOM 943 C C . PRO A 1 326 ? 144.560 302.028 225.100 1.00 33.59 320 PRO A C 1
ATOM 944 O O . PRO A 1 326 ? 145.462 302.154 224.268 1.00 33.59 320 PRO A O 1
ATOM 948 N N . THR A 1 327 ? 143.277 301.986 224.759 1.00 34.19 321 THR A N 1
ATOM 949 C CA . THR A 1 327 ? 142.831 302.181 223.388 1.00 34.19 321 THR A CA 1
ATOM 950 C C . THR A 1 327 ? 142.473 303.644 223.163 1.00 34.19 321 THR A C 1
ATOM 951 O O . THR A 1 327 ? 141.973 304.327 224.061 1.00 34.19 321 THR A O 1
ATOM 955 N N . ARG A 1 328 ? 142.745 304.124 221.949 1.00 37.15 322 ARG A N 1
ATOM 956 C CA . ARG A 1 328 ? 142.503 305.529 221.636 1.00 37.15 322 ARG A CA 1
ATOM 957 C C . ARG A 1 328 ? 141.018 305.872 221.655 1.00 37.15 322 ARG A C 1
ATOM 958 O O . ARG A 1 328 ? 140.629 306.932 222.156 1.00 37.15 322 ARG A O 1
ATOM 966 N N . SER A 1 329 ? 140.175 305.001 221.107 1.00 38.69 323 SER A N 1
ATOM 967 C CA . SER A 1 329 ? 138.739 305.244 221.038 1.00 38.69 323 SER A CA 1
ATOM 968 C C . SER A 1 329 ? 137.914 304.287 221.882 1.00 38.69 323 SER A C 1
ATOM 969 O O . SER A 1 329 ? 136.809 304.641 222.292 1.00 38.69 323 SER A O 1
ATOM 972 N N . GLY A 1 330 ? 138.421 303.086 222.135 1.00 34.91 324 GLY A N 1
ATOM 973 C CA . GLY A 1 330 ? 137.752 302.099 222.950 1.00 34.91 324 GLY A CA 1
ATOM 974 C C . GLY A 1 330 ? 137.548 300.768 222.251 1.00 34.91 324 GLY A C 1
ATOM 975 O O . GLY A 1 330 ? 137.795 299.711 222.837 1.00 34.91 324 GLY A O 1
ATOM 976 N N . PRO A 1 331 ? 137.101 300.777 220.992 1.00 31.61 325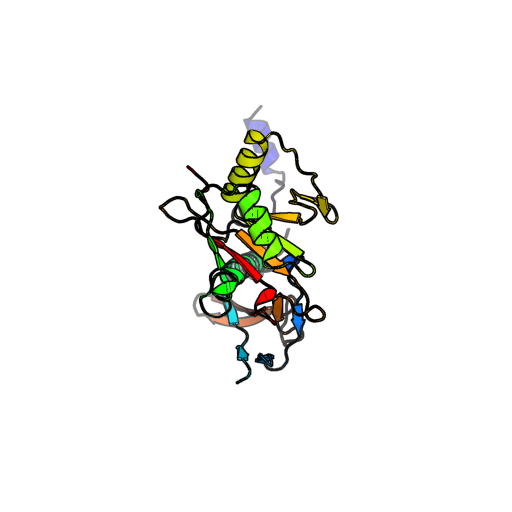 PRO A N 1
ATOM 977 C CA . PRO A 1 331 ? 137.116 299.542 220.213 1.00 31.61 325 PRO A CA 1
ATOM 978 C C . PRO A 1 331 ? 138.542 299.131 219.889 1.00 31.61 325 PRO A C 1
ATOM 979 O O . PRO A 1 331 ? 139.429 299.987 219.742 1.00 31.61 325 PRO A O 1
ATOM 983 N N . PRO A 1 332 ? 138.810 297.834 219.774 1.00 28.49 326 PRO A N 1
ATOM 984 C CA . PRO A 1 332 ? 140.171 297.371 219.415 1.00 28.49 326 PRO A CA 1
ATOM 985 C C . PRO A 1 332 ? 140.543 297.534 217.940 1.00 28.49 326 PRO A C 1
ATOM 986 O O . PRO A 1 332 ? 140.515 296.607 217.135 1.00 28.49 326 PRO A O 1
ATOM 990 N N . THR A 1 333 ? 140.895 298.764 217.573 1.00 26.95 327 THR A N 1
ATOM 991 C CA . THR A 1 333 ? 141.244 299.112 216.202 1.00 26.95 327 THR A CA 1
ATOM 992 C C . THR A 1 333 ? 142.605 298.522 215.828 1.00 26.95 327 THR A C 1
ATOM 993 O O . THR A 1 333 ? 143.399 298.172 216.701 1.00 26.95 327 THR A O 1
ATOM 997 N N . PRO A 1 334 ? 142.881 298.363 214.529 1.00 25.77 328 PRO A N 1
ATOM 998 C CA . PRO A 1 334 ? 144.230 297.935 214.116 1.00 25.77 328 PRO A CA 1
ATOM 999 C C . PRO A 1 334 ? 145.357 298.832 214.614 1.00 25.77 328 PRO A C 1
ATOM 1000 O O . PRO A 1 334 ? 146.478 298.345 214.795 1.00 25.77 328 PRO A O 1
ATOM 1004 N N . ASP A 1 335 ? 145.107 300.126 214.824 1.00 29.97 329 ASP A N 1
ATOM 1005 C CA . ASP A 1 335 ? 146.130 301.000 215.395 1.00 29.97 329 ASP A CA 1
ATOM 1006 C C . ASP A 1 335 ? 146.506 300.569 216.808 1.00 29.97 329 ASP A C 1
ATOM 1007 O O . ASP A 1 335 ? 147.691 300.549 217.166 1.00 29.97 329 ASP A O 1
ATOM 1012 N N . ASP A 1 336 ? 145.511 300.229 217.629 1.00 28.16 330 ASP A N 1
ATOM 1013 C CA . ASP A 1 336 ? 145.800 299.731 218.968 1.00 28.16 330 ASP A CA 1
ATOM 1014 C C . ASP A 1 336 ? 146.544 298.406 218.911 1.00 28.16 330 ASP A C 1
ATOM 1015 O O . ASP A 1 336 ? 147.427 298.149 219.737 1.00 28.16 330 ASP A O 1
ATOM 1020 N N . LEU A 1 337 ? 146.191 297.544 217.959 1.00 24.58 331 LEU A N 1
ATOM 1021 C CA . LEU A 1 337 ? 146.937 296.303 217.783 1.00 24.58 331 LEU A CA 1
ATOM 1022 C C . LEU A 1 337 ? 148.394 296.585 217.437 1.00 24.58 331 LEU A C 1
ATOM 1023 O O . LEU A 1 337 ? 149.296 295.895 217.922 1.00 24.58 331 LEU A O 1
ATOM 1028 N N . ASP A 1 338 ? 148.645 297.580 216.580 1.00 26.09 332 ASP A N 1
ATOM 1029 C CA . ASP A 1 338 ? 150.021 297.929 216.231 1.00 26.09 332 ASP A CA 1
ATOM 1030 C C . ASP A 1 338 ? 150.781 298.482 217.432 1.00 26.09 332 ASP A C 1
ATOM 1031 O O . ASP A 1 338 ? 151.966 298.182 217.611 1.00 26.09 332 ASP A O 1
ATOM 1036 N N . ASP A 1 339 ? 150.125 299.307 218.254 1.00 28.70 333 ASP A N 1
ATOM 1037 C CA . ASP A 1 339 ? 150.772 299.800 219.470 1.00 28.70 333 ASP A CA 1
ATOM 1038 C C . ASP A 1 339 ? 151.118 298.653 220.408 1.00 28.70 333 ASP A C 1
ATOM 1039 O O . ASP A 1 339 ? 152.220 298.605 220.976 1.00 28.70 333 ASP A O 1
ATOM 1044 N N . LEU A 1 340 ? 150.192 297.708 220.568 1.00 25.00 334 LEU A N 1
ATOM 1045 C CA . LEU A 1 340 ? 150.449 296.551 221.413 1.00 25.00 334 LEU A CA 1
ATOM 1046 C C . LEU A 1 340 ? 151.609 295.733 220.870 1.00 25.00 334 LEU A C 1
ATOM 1047 O O . LEU A 1 340 ? 152.447 295.246 221.634 1.00 25.00 334 LEU A O 1
ATOM 1052 N N . LEU A 1 341 ? 151.673 295.572 219.550 1.00 25.79 335 LEU A N 1
ATOM 1053 C CA . LEU A 1 341 ? 152.780 294.848 218.938 1.00 25.79 335 LEU A CA 1
ATOM 1054 C C . LEU A 1 341 ? 154.100 295.560 219.191 1.00 25.79 335 LEU A C 1
ATOM 1055 O O . LEU A 1 341 ? 155.124 294.916 219.436 1.00 25.79 335 LEU A O 1
ATOM 1060 N N . ALA A 1 342 ? 154.104 296.888 219.097 1.00 26.90 336 ALA A N 1
ATOM 1061 C CA . ALA A 1 342 ? 155.342 297.627 219.287 1.00 26.90 336 ALA A CA 1
ATOM 1062 C C . ALA A 1 342 ? 155.804 297.607 220.736 1.00 26.90 336 ALA A C 1
ATOM 1063 O O . ALA A 1 342 ? 157.001 297.767 220.997 1.00 26.90 336 ALA A O 1
ATOM 1065 N N . THR A 1 343 ? 154.889 297.433 221.693 1.00 29.64 337 THR A N 1
ATOM 1066 C CA . THR A 1 343 ? 155.329 297.327 223.083 1.00 29.64 337 THR A CA 1
ATOM 1067 C C . THR A 1 343 ? 156.257 296.132 223.284 1.00 29.64 337 THR A C 1
ATOM 1068 O O . THR A 1 343 ? 157.366 296.275 223.811 1.00 29.64 337 THR A O 1
ATOM 1072 N N . VAL A 1 344 ? 155.816 294.941 222.887 1.00 28.90 338 VAL A N 1
ATOM 1073 C CA . VAL A 1 344 ? 156.663 293.748 222.881 1.00 28.90 338 VAL A CA 1
ATOM 1074 C C . VAL A 1 344 ? 157.149 293.557 221.449 1.00 28.90 338 VAL A C 1
ATOM 1075 O O . VAL A 1 344 ? 156.558 292.811 220.667 1.00 28.90 338 VAL A O 1
ATOM 1079 N N . TRP A 1 345 ? 158.242 294.224 221.090 1.00 30.81 339 TRP A N 1
ATOM 1080 C CA . TRP A 1 345 ? 158.669 294.195 219.697 1.00 30.81 339 TRP A CA 1
ATOM 1081 C C . TRP A 1 345 ? 159.719 293.130 219.419 1.00 30.81 339 TRP A C 1
ATOM 1082 O O . TRP A 1 345 ? 160.081 292.930 218.255 1.00 30.81 339 TRP A O 1
ATOM 1093 N N . LYS A 1 346 ? 160.206 292.445 220.448 1.00 31.15 340 LYS A N 1
ATOM 1094 C CA . LYS A 1 346 ? 161.262 291.446 220.313 1.00 31.15 340 LYS A CA 1
ATOM 1095 C C . LYS A 1 346 ? 160.654 290.054 220.422 1.00 31.15 340 LYS A C 1
ATOM 1096 O O . LYS A 1 346 ? 160.313 289.598 221.513 1.00 31.15 340 LYS A O 1
ATOM 1102 N N . ASP A 1 347 ? 160.522 289.386 219.282 1.00 33.73 341 ASP A N 1
ATOM 1103 C CA . ASP A 1 347 ? 159.996 288.032 219.160 1.00 33.73 341 ASP A CA 1
ATOM 1104 C C . ASP A 1 347 ? 158.669 287.861 219.891 1.00 33.73 341 ASP A C 1
ATOM 1105 O O . ASP A 1 347 ? 158.593 287.099 220.862 1.00 33.73 341 ASP A O 1
ATOM 1110 N N . PRO A 1 348 ? 157.602 288.531 219.452 1.00 31.09 342 PRO A N 1
ATOM 1111 C CA . PRO A 1 348 ? 156.294 288.371 220.108 1.00 31.09 342 PRO A CA 1
ATOM 1112 C C . PRO A 1 348 ? 155.705 287.001 219.805 1.00 31.09 342 PRO A C 1
ATOM 1113 O O . PRO A 1 348 ? 155.555 286.622 218.644 1.00 31.09 342 PRO A O 1
ATOM 1117 N N . GLY A 1 349 ? 155.392 286.251 220.856 1.00 26.49 343 GLY A N 1
ATOM 1118 C CA . GLY A 1 349 ? 154.907 284.896 220.701 1.00 26.49 343 GLY A CA 1
ATOM 1119 C C . GLY A 1 349 ? 153.491 284.784 220.182 1.00 26.49 343 GLY A C 1
ATOM 1120 O O . GLY A 1 349 ? 153.273 284.269 219.084 1.00 26.49 343 GLY A O 1
ATOM 1121 N N . PHE A 1 350 ? 152.516 285.253 220.955 1.00 23.91 344 PHE A N 1
ATOM 1122 C CA . PHE A 1 350 ? 151.123 285.122 220.558 1.00 23.91 344 PHE A CA 1
ATOM 1123 C C . PHE A 1 350 ? 150.280 286.134 221.315 1.00 23.91 344 PHE A C 1
ATOM 1124 O O . PHE A 1 350 ? 150.711 286.703 222.317 1.00 23.91 344 PHE A O 1
ATOM 1132 N N . LEU A 1 351 ? 149.069 286.347 220.812 1.00 21.16 345 LEU A N 1
ATOM 1133 C CA . LEU A 1 351 ? 148.077 287.188 221.461 1.00 21.16 345 LEU A CA 1
ATOM 1134 C C . LEU A 1 351 ? 147.016 286.329 222.135 1.00 21.16 345 LEU A C 1
ATOM 1135 O O . LEU A 1 351 ? 146.654 285.265 221.630 1.00 21.16 345 LEU A O 1
ATOM 1140 N N . LEU A 1 352 ? 146.529 286.789 223.282 1.00 21.60 346 LEU A N 1
ATOM 1141 C CA . LEU A 1 352 ? 145.465 286.118 224.012 1.00 21.60 346 LEU A CA 1
ATOM 1142 C C . LEU A 1 352 ? 144.312 287.083 224.229 1.00 21.60 346 LEU A C 1
ATOM 1143 O O . LEU A 1 352 ? 144.519 288.196 224.716 1.00 21.60 346 LEU A O 1
ATOM 1148 N N . ALA A 1 353 ? 143.099 286.656 223.890 1.00 20.59 347 ALA A N 1
ATOM 1149 C CA . ALA A 1 353 ? 141.949 287.541 223.992 1.00 20.59 347 ALA A CA 1
ATOM 1150 C C . ALA A 1 353 ? 140.695 286.722 224.253 1.00 20.59 347 ALA A C 1
ATOM 1151 O O . ALA A 1 353 ? 140.652 285.517 224.007 1.00 20.59 347 ALA A O 1
ATOM 1153 N N . HIS A 1 354 ? 139.674 287.398 224.766 1.00 22.35 348 HIS A N 1
ATOM 1154 C CA . HIS A 1 354 ? 138.361 286.796 224.930 1.00 22.35 348 HIS A CA 1
ATOM 1155 C C . HIS A 1 354 ? 137.690 286.618 223.567 1.00 22.35 348 HIS A C 1
ATOM 1156 O O . HIS A 1 354 ? 137.996 287.348 222.623 1.00 22.35 348 HIS A O 1
ATOM 1163 N N . PRO A 1 355 ? 136.776 285.649 223.437 1.00 22.01 349 PRO A N 1
ATOM 1164 C CA . PRO A 1 355 ? 136.024 285.522 222.174 1.00 22.01 349 PRO A CA 1
ATOM 1165 C C . PRO A 1 355 ? 135.268 286.785 221.791 1.00 22.01 349 PRO A C 1
ATOM 1166 O O . PRO A 1 355 ? 135.213 287.119 220.602 1.00 22.01 349 PRO A O 1
ATOM 1170 N N . ARG A 1 356 ? 134.669 287.487 222.756 1.00 26.17 350 ARG A N 1
ATOM 1171 C CA . ARG A 1 356 ? 134.049 288.776 222.460 1.00 26.17 350 ARG A CA 1
ATOM 1172 C C . ARG A 1 356 ? 135.078 289.778 221.950 1.00 26.17 350 ARG A C 1
ATOM 1173 O O . ARG A 1 356 ? 134.808 290.531 221.005 1.00 26.17 350 ARG A O 1
ATOM 1181 N N . ALA A 1 357 ? 136.276 289.781 222.537 1.00 22.69 351 ALA A N 1
ATOM 1182 C CA . ALA A 1 357 ? 137.329 290.671 222.064 1.00 22.69 351 ALA A CA 1
ATOM 1183 C C . ALA A 1 357 ? 137.723 290.341 220.631 1.00 22.69 351 ALA A C 1
ATOM 1184 O O . ALA A 1 357 ? 137.892 291.241 219.802 1.00 22.69 351 ALA A O 1
ATOM 1186 N N . ILE A 1 358 ? 137.870 289.051 220.325 1.00 20.40 352 ILE A N 1
ATOM 1187 C CA . ILE A 1 358 ? 138.216 288.621 218.974 1.00 20.40 352 ILE A CA 1
ATOM 1188 C C . ILE A 1 358 ? 137.135 289.029 217.979 1.00 20.40 352 ILE A C 1
ATOM 1189 O O . ILE A 1 358 ? 137.433 289.485 216.868 1.00 20.40 352 ILE A O 1
ATOM 1194 N N . ALA A 1 359 ? 135.866 288.873 218.359 1.00 20.10 353 ALA A N 1
ATOM 1195 C CA . ALA A 1 359 ? 134.777 289.338 217.505 1.00 20.10 353 ALA A CA 1
ATOM 1196 C C . ALA A 1 359 ? 134.871 290.838 217.252 1.00 20.10 353 ALA A C 1
ATOM 1197 O O . ALA A 1 359 ? 134.637 291.303 216.130 1.00 20.10 353 ALA A O 1
ATOM 1199 N N . ALA A 1 360 ? 135.241 291.611 218.277 1.00 20.68 354 ALA A N 1
ATOM 1200 C CA . ALA A 1 360 ? 135.329 293.061 218.114 1.00 20.68 354 ALA A CA 1
ATOM 1201 C C . ALA A 1 360 ? 136.472 293.459 217.182 1.00 20.68 354 ALA A C 1
ATOM 1202 O O . ALA A 1 360 ? 136.305 294.337 216.323 1.00 20.68 354 ALA A O 1
ATOM 1204 N N . MET A 1 361 ? 137.645 292.841 217.343 1.00 20.92 355 MET A N 1
ATOM 1205 C CA . MET A 1 361 ? 138.746 293.134 216.427 1.00 20.92 355 MET A CA 1
ATOM 1206 C C . MET A 1 361 ? 138.406 292.726 215.001 1.00 20.92 355 MET A C 1
ATOM 1207 O O . MET A 1 361 ? 138.752 293.433 214.048 1.00 20.92 355 MET A O 1
ATOM 1212 N N . ALA A 1 362 ? 137.718 291.599 214.828 1.00 18.92 356 ALA A N 1
ATOM 1213 C CA . ALA A 1 362 ? 137.327 291.200 213.483 1.00 18.92 356 ALA A CA 1
ATOM 1214 C C . ALA A 1 362 ? 136.306 292.154 212.875 1.00 18.92 356 ALA A C 1
ATOM 1215 O O . ALA A 1 362 ? 136.337 292.398 211.664 1.00 18.92 356 ALA A O 1
ATOM 1217 N N . ARG A 1 363 ? 135.437 292.749 213.692 1.00 19.83 357 ARG A N 1
ATOM 1218 C CA . ARG A 1 363 ? 134.517 293.743 213.148 1.00 19.83 357 ARG A CA 1
ATOM 1219 C C . ARG A 1 363 ? 135.221 295.041 212.781 1.00 19.83 357 ARG A C 1
ATOM 1220 O O . ARG A 1 363 ? 134.849 295.686 211.793 1.00 19.83 357 ARG A O 1
ATOM 1228 N N . GLU A 1 364 ? 136.275 295.408 213.511 1.00 21.05 358 GLU A N 1
ATOM 1229 C CA . GLU A 1 364 ? 137.099 296.531 213.067 1.00 21.05 358 GLU A CA 1
ATOM 1230 C C . GLU A 1 364 ? 137.809 296.223 211.752 1.00 21.05 358 GLU A C 1
ATOM 1231 O O . GLU A 1 364 ? 137.889 297.085 210.865 1.00 21.05 358 GLU A O 1
ATOM 1237 N N . TRP A 1 365 ? 138.320 294.999 211.602 1.00 17.99 359 TRP A N 1
ATOM 1238 C CA . TRP A 1 365 ? 138.965 294.613 210.350 1.00 17.99 359 TRP A CA 1
ATOM 1239 C C . TRP A 1 365 ? 137.995 294.716 209.184 1.00 17.99 359 TRP A C 1
ATOM 1240 O O . TRP A 1 365 ? 138.331 295.254 208.125 1.00 17.99 359 TRP A O 1
ATOM 1251 N N . SER A 1 366 ? 136.778 294.204 209.368 1.00 18.56 360 SER A N 1
ATOM 1252 C CA . SER A 1 366 ? 135.786 294.244 208.300 1.00 18.56 360 SER A CA 1
ATOM 1253 C C . SER A 1 366 ? 135.395 295.676 207.968 1.00 18.56 360 SER A C 1
ATOM 1254 O O . SER A 1 366 ? 135.195 296.012 206.796 1.00 18.56 360 SER A O 1
ATOM 1257 N N . ALA A 1 367 ? 135.274 296.532 208.982 1.00 19.32 361 ALA A N 1
ATOM 1258 C CA . ALA A 1 367 ? 134.934 297.925 208.727 1.00 19.32 361 ALA A CA 1
ATOM 1259 C C . ALA A 1 367 ? 136.038 298.655 207.973 1.00 19.32 361 ALA A C 1
ATOM 1260 O O . ALA A 1 367 ? 135.749 299.578 207.206 1.00 19.32 361 ALA A O 1
ATOM 1262 N N . ARG A 1 368 ? 137.297 298.282 208.183 1.00 21.25 362 ARG A N 1
ATOM 1263 C CA . ARG A 1 368 ? 138.401 298.935 207.487 1.00 21.25 362 ARG A CA 1
ATOM 1264 C C . ARG A 1 368 ? 138.753 298.289 206.150 1.00 21.25 362 ARG A C 1
ATOM 1265 O O . ARG A 1 368 ? 139.648 298.784 205.461 1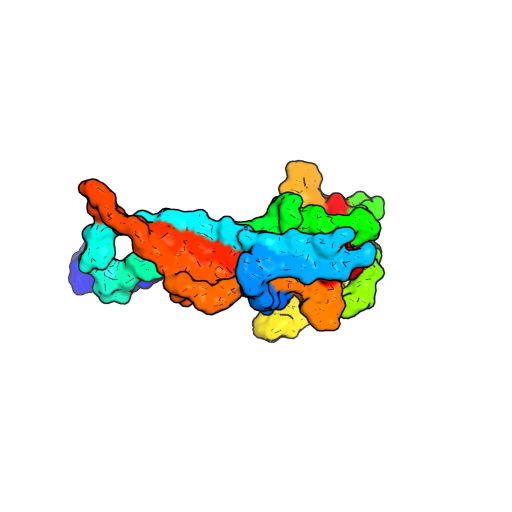.00 21.25 362 ARG A O 1
ATOM 1273 N N . GLY A 1 369 ? 138.086 297.206 205.766 1.00 18.23 363 GLY A N 1
ATOM 1274 C CA . GLY A 1 369 ? 138.388 296.545 204.511 1.00 18.23 363 GLY A CA 1
ATOM 1275 C C . GLY A 1 369 ? 139.640 295.703 204.542 1.00 18.23 363 GLY A C 1
ATOM 1276 O O . GLY A 1 369 ? 140.298 295.543 203.514 1.00 18.23 363 GLY A O 1
ATOM 1277 N N . LEU A 1 370 ? 139.970 295.140 205.697 1.00 17.85 364 LEU A N 1
ATOM 1278 C CA . LEU A 1 370 ? 141.173 294.350 205.914 1.00 17.85 364 LEU A CA 1
ATOM 1279 C C . LEU A 1 370 ? 140.793 292.899 206.151 1.00 17.85 364 LEU A C 1
ATOM 1280 O O . LEU A 1 370 ? 139.933 292.615 206.987 1.00 17.85 364 LEU A O 1
ATOM 1285 N N . TYR A 1 371 ? 141.405 291.978 205.409 1.00 15.68 365 TYR A N 1
ATOM 1286 C CA . TYR A 1 371 ? 141.222 290.557 205.691 1.00 15.68 365 TYR A CA 1
ATOM 1287 C C . TYR A 1 371 ? 142.580 289.982 206.076 1.00 15.68 365 TYR A C 1
ATOM 1288 O O . TYR A 1 371 ? 143.375 289.587 205.212 1.00 15.68 365 TYR A O 1
ATOM 1297 N N . PRO A 1 372 ? 142.878 289.917 207.373 1.00 18.39 366 PRO A N 1
ATOM 1298 C CA . PRO A 1 372 ? 144.136 289.322 207.835 1.00 18.39 366 PRO A CA 1
ATOM 1299 C C . PRO A 1 372 ? 144.247 287.841 207.515 1.00 18.39 366 PRO A C 1
ATOM 1300 O O . PRO A 1 372 ? 143.261 287.102 207.507 1.00 18.39 366 PRO A O 1
ATOM 1304 N N . THR A 1 373 ? 145.474 287.416 207.242 1.00 27.38 367 THR A N 1
ATOM 1305 C CA . THR A 1 373 ? 145.753 286.012 206.983 1.00 27.38 367 THR A CA 1
ATOM 1306 C C . THR A 1 373 ? 145.644 285.178 208.255 1.00 27.38 367 THR A C 1
ATOM 1307 O O . THR A 1 373 ? 146.074 285.592 209.333 1.00 27.38 367 THR A O 1
ATOM 1311 N N . ALA A 1 374 ? 145.050 283.996 208.118 1.00 35.95 368 ALA A N 1
ATOM 1312 C CA . ALA A 1 374 ? 144.875 283.051 209.214 1.00 35.95 368 ALA A CA 1
ATOM 1313 C C . ALA A 1 374 ? 146.076 282.114 209.257 1.00 35.95 368 ALA A C 1
ATOM 1314 O O . ALA A 1 374 ? 146.362 281.425 208.273 1.00 35.95 368 ALA A O 1
ATOM 1316 N N . VAL A 1 375 ? 146.781 282.090 210.383 1.00 42.67 369 VAL A N 1
ATOM 1317 C CA . VAL A 1 375 ? 147.976 281.261 210.503 1.00 42.67 369 VAL A CA 1
ATOM 1318 C C . VAL A 1 375 ? 147.580 279.840 210.874 1.00 42.67 369 VAL A C 1
ATOM 1319 O O . VAL A 1 375 ? 146.615 279.611 211.613 1.00 42.67 369 VAL A O 1
ATOM 1323 N N . ASP A 1 376 ? 148.331 278.880 210.346 1.00 58.11 370 ASP A N 1
ATOM 1324 C CA . ASP A 1 376 ? 148.140 277.460 210.627 1.00 58.11 370 ASP A CA 1
ATOM 1325 C C . ASP A 1 376 ? 149.137 277.062 211.709 1.00 58.11 370 ASP A C 1
ATOM 1326 O O . ASP A 1 376 ? 150.310 276.805 211.428 1.00 58.11 370 ASP A O 1
ATOM 1331 N N . PHE A 1 377 ? 148.665 277.016 212.951 1.00 59.33 371 PHE A N 1
ATOM 1332 C CA . PHE A 1 377 ? 149.480 276.630 214.096 1.00 59.33 371 PHE A CA 1
ATOM 1333 C C . PHE A 1 377 ? 149.232 275.157 214.394 1.00 59.33 371 PHE A C 1
ATOM 1334 O O . PHE A 1 377 ? 148.139 274.782 214.832 1.00 59.33 371 PHE A O 1
ATOM 1342 N N . HIS A 1 378 ? 150.249 274.330 214.158 1.00 63.65 372 HIS A N 1
ATOM 1343 C CA . HIS A 1 378 ? 150.153 272.870 214.290 1.00 63.65 372 HIS A CA 1
ATOM 1344 C C . HIS A 1 378 ? 149.008 272.417 213.387 1.00 63.65 372 HIS A C 1
ATOM 1345 O O . HIS A 1 378 ? 149.010 272.752 212.191 1.00 63.65 372 HIS A O 1
ATOM 1352 N N . GLY A 1 379 ? 148.032 271.674 213.892 1.00 62.41 373 GLY A N 1
ATOM 1353 C CA . GLY A 1 379 ? 146.884 271.261 213.118 1.00 62.41 373 GLY A CA 1
ATOM 1354 C C . GLY A 1 379 ? 145.691 272.180 213.244 1.00 62.41 373 GLY A C 1
ATOM 1355 O O . GLY A 1 379 ? 144.599 271.828 212.787 1.00 62.41 373 GLY A O 1
ATOM 1356 N N . HIS A 1 380 ? 145.868 273.354 213.844 1.00 56.32 374 HIS A N 1
ATOM 1357 C CA . HIS A 1 380 ? 144.783 274.288 214.100 1.00 56.32 374 HIS A CA 1
ATOM 1358 C C . HIS A 1 380 ? 145.018 275.565 213.303 1.00 56.32 374 HIS A C 1
ATOM 1359 O O . HIS A 1 380 ? 146.136 276.085 213.260 1.00 56.32 374 HIS A O 1
ATOM 1366 N N . SER A 1 381 ? 143.960 276.057 212.663 1.00 48.91 375 SER A N 1
ATOM 1367 C CA . SER A 1 381 ? 143.967 277.346 211.983 1.00 48.91 375 SER A CA 1
ATOM 1368 C C . SER A 1 381 ? 143.420 278.424 212.909 1.00 48.91 375 SER A C 1
ATOM 1369 O O . SER A 1 381 ? 142.333 278.270 213.476 1.00 48.91 375 SER A O 1
ATOM 1372 N N . LEU A 1 382 ? 144.176 279.507 213.060 1.00 38.72 376 LEU A N 1
ATOM 1373 C CA . LEU A 1 382 ? 143.874 280.557 214.018 1.00 38.72 376 LEU A CA 1
ATOM 1374 C C . LEU A 1 382 ? 143.956 281.930 213.372 1.00 38.72 376 LEU A C 1
ATOM 1375 O O . LEU A 1 382 ? 144.728 282.137 212.433 1.00 38.72 376 LEU A O 1
ATOM 1380 N N . PRO A 1 383 ? 143.159 282.881 213.849 1.00 28.13 377 PRO A N 1
ATOM 1381 C CA . PRO A 1 383 ? 143.328 284.274 213.426 1.00 28.13 377 PRO A CA 1
ATOM 1382 C C . PRO A 1 383 ? 144.646 284.856 213.907 1.00 28.13 377 PRO A C 1
ATOM 1383 O O . PRO A 1 383 ? 145.196 284.446 214.930 1.00 28.13 377 PRO A O 1
ATOM 1387 N N . SER A 1 384 ? 145.177 285.799 213.134 1.00 23.60 378 SER A N 1
ATOM 1388 C CA . SER A 1 384 ? 146.463 286.385 213.471 1.00 23.60 378 SER A CA 1
ATOM 1389 C C . SER A 1 384 ? 146.490 287.846 213.056 1.00 23.60 378 SER A C 1
ATOM 1390 O O . SER A 1 384 ? 145.714 288.289 212.208 1.00 23.60 378 SER A O 1
ATOM 1393 N N . TRP A 1 385 ? 147.385 288.595 213.693 1.00 20.28 379 TRP A N 1
ATOM 1394 C CA . TRP A 1 385 ? 147.654 289.996 213.384 1.00 20.28 379 TRP A CA 1
ATOM 1395 C C . TRP A 1 385 ? 149.138 290.133 213.085 1.00 20.28 379 TRP A C 1
ATOM 1396 O O . TRP A 1 385 ? 149.965 290.050 213.998 1.00 20.28 379 TRP A O 1
ATOM 1407 N N . ARG A 1 386 ? 149.471 290.337 211.814 1.00 21.72 380 ARG A N 1
ATOM 1408 C CA . ARG A 1 386 ? 150.854 290.525 211.379 1.00 21.72 380 ARG A CA 1
ATOM 1409 C C . ARG A 1 386 ? 151.720 289.324 211.747 1.00 21.72 380 ARG A C 1
ATOM 1410 O O . ARG A 1 386 ? 152.863 289.470 212.180 1.00 21.72 380 ARG A O 1
ATOM 1418 N N . GLY A 1 387 ? 151.170 288.125 211.571 1.00 22.51 381 GLY A N 1
ATOM 1419 C CA . GLY A 1 387 ? 151.910 286.912 211.828 1.00 22.51 381 GLY A CA 1
ATOM 1420 C C . GLY A 1 387 ? 151.867 286.417 213.252 1.00 22.51 381 GLY A C 1
ATOM 1421 O O . GLY A 1 387 ? 152.413 285.346 213.532 1.00 22.51 381 GLY A O 1
ATOM 1422 N N . VAL A 1 388 ? 151.227 287.151 214.156 1.00 22.57 382 VAL A N 1
ATOM 1423 C CA . VAL A 1 388 ? 151.140 286.780 215.565 1.00 22.57 382 VAL A CA 1
ATOM 1424 C C . VAL A 1 388 ? 149.803 286.077 215.783 1.00 22.57 382 VAL A C 1
ATOM 1425 O O . VAL A 1 388 ? 148.752 286.726 215.677 1.00 22.57 382 VAL A O 1
ATOM 1429 N N . PRO A 1 389 ? 149.791 284.775 216.056 1.00 22.37 383 PRO A N 1
ATOM 1430 C CA . PRO A 1 389 ? 148.521 284.063 216.226 1.00 22.37 383 PRO A CA 1
ATOM 1431 C C . PRO A 1 389 ? 147.736 284.556 217.430 1.00 22.37 383 PRO A C 1
ATOM 1432 O O . PRO A 1 389 ? 148.301 284.896 218.469 1.00 22.37 383 PRO A O 1
ATOM 1436 N N . ILE A 1 390 ? 146.416 284.584 217.278 1.00 23.50 384 ILE A N 1
ATOM 1437 C CA . ILE A 1 390 ? 145.500 285.053 218.309 1.00 23.50 384 ILE A CA 1
ATOM 1438 C C . ILE A 1 390 ? 144.771 283.840 218.864 1.00 23.50 384 ILE A C 1
ATOM 1439 O O . ILE A 1 390 ? 144.229 283.030 218.104 1.00 23.50 384 ILE A O 1
ATOM 1444 N N . PHE A 1 391 ? 144.755 283.720 220.186 1.00 25.18 385 PHE A N 1
ATOM 1445 C CA . PHE A 1 391 ? 144.192 282.579 220.879 1.00 25.18 385 PHE A CA 1
ATOM 1446 C C . PHE A 1 391 ? 143.025 283.010 221.754 1.00 25.18 385 PHE A C 1
ATOM 1447 O O . PHE A 1 391 ? 143.173 283.935 222.561 1.00 25.18 385 PHE A O 1
ATOM 1455 N N . PRO A 1 392 ? 141.854 282.400 221.608 1.00 23.42 386 PRO A N 1
ATOM 1456 C CA . PRO A 1 392 ? 140.725 282.754 222.472 1.00 23.42 386 PRO A CA 1
ATOM 1457 C C . PRO A 1 392 ? 140.836 282.128 223.853 1.00 23.42 386 PRO A C 1
ATOM 1458 O O . PRO A 1 392 ? 141.304 280.999 224.015 1.00 23.42 386 PRO A O 1
ATOM 1462 N N . CYS A 1 393 ? 140.411 282.886 224.859 1.00 23.40 387 CYS A N 1
ATOM 1463 C CA . CYS A 1 393 ? 140.447 282.411 226.236 1.00 23.40 387 CYS A CA 1
ATOM 1464 C C . CYS A 1 393 ? 139.332 283.113 226.989 1.00 23.40 387 CYS A C 1
ATOM 1465 O O . CYS A 1 393 ? 139.335 284.341 227.095 1.00 23.40 387 CYS A O 1
ATOM 1468 N N . ASN A 1 394 ? 138.391 282.337 227.520 1.00 26.78 388 ASN A N 1
ATOM 1469 C CA . ASN A 1 394 ? 137.268 282.905 228.255 1.00 26.78 388 ASN A CA 1
ATOM 1470 C C . ASN A 1 394 ? 137.605 283.251 229.699 1.00 26.78 388 ASN A C 1
ATOM 1471 O O . ASN A 1 394 ? 136.776 283.863 230.379 1.00 26.78 388 ASN A O 1
ATOM 1476 N N . LYS A 1 395 ? 138.789 282.876 230.185 1.00 26.41 389 LYS A N 1
ATOM 1477 C CA . LYS A 1 395 ? 139.169 283.196 231.555 1.00 26.41 389 LYS A CA 1
ATOM 1478 C C . LYS A 1 395 ? 139.476 284.676 231.734 1.00 26.41 389 LYS A C 1
ATOM 1479 O O . LYS A 1 395 ? 139.448 285.167 232.866 1.00 26.41 389 LYS A O 1
ATOM 1485 N N . ILE A 1 396 ? 139.765 285.392 230.652 1.00 25.52 390 ILE A N 1
ATOM 1486 C CA . ILE A 1 396 ? 140.012 286.831 230.703 1.00 25.52 390 ILE A CA 1
ATOM 1487 C C . ILE A 1 396 ? 138.694 287.523 231.025 1.00 25.52 390 ILE A C 1
ATOM 1488 O O . ILE A 1 396 ? 137.706 287.341 230.300 1.00 25.52 390 ILE A O 1
ATOM 1493 N N . PRO A 1 397 ? 138.636 288.325 232.085 1.00 27.89 391 PRO A N 1
ATOM 1494 C CA . PRO A 1 397 ? 137.357 288.900 232.510 1.00 27.89 391 PRO A CA 1
ATOM 1495 C C . PRO A 1 397 ? 136.792 289.902 231.520 1.00 27.89 391 PRO A C 1
ATOM 1496 O O . PRO A 1 397 ? 137.519 290.609 230.822 1.00 27.89 391 PRO A O 1
ATOM 1500 N N . VAL A 1 398 ? 135.466 289.963 231.484 1.00 32.86 392 VAL A N 1
ATOM 1501 C CA . VAL A 1 398 ? 134.734 290.988 230.757 1.00 32.86 392 VAL A CA 1
ATOM 1502 C C . VAL A 1 398 ? 133.922 291.757 231.786 1.00 32.86 392 VAL A C 1
ATOM 1503 O O . VAL A 1 398 ? 133.033 291.192 232.432 1.00 32.86 392 VAL A O 1
ATOM 1507 N N . THR A 1 399 ? 134.226 293.036 231.939 1.00 40.10 393 THR A N 1
ATOM 1508 C CA . THR A 1 399 ? 133.626 293.835 232.988 1.00 40.10 393 THR A CA 1
ATOM 1509 C C . THR A 1 399 ? 132.165 294.147 232.662 1.00 40.10 393 THR A C 1
ATOM 1510 O O . THR A 1 399 ? 131.692 293.977 231.535 1.00 40.10 393 THR A O 1
ATOM 1514 N N . LYS A 1 400 ? 131.448 294.610 233.689 1.00 46.70 394 LYS A N 1
ATOM 1515 C CA . LYS A 1 400 ? 130.047 294.989 233.553 1.00 46.70 394 LYS A CA 1
ATOM 1516 C C . LYS A 1 400 ? 129.866 296.177 232.615 1.00 46.70 394 LYS A C 1
ATOM 1517 O O . LYS A 1 400 ? 128.793 296.328 232.023 1.00 46.70 394 LYS A O 1
ATOM 1523 N N . GLU A 1 401 ? 130.898 297.008 232.443 1.00 45.90 395 GLU A N 1
ATOM 1524 C CA . GLU A 1 401 ? 130.911 298.052 231.422 1.00 45.90 395 GLU A CA 1
ATOM 1525 C C . GLU A 1 401 ? 131.245 297.506 230.035 1.00 45.90 395 GLU A C 1
ATOM 1526 O O . GLU A 1 401 ? 131.469 298.295 229.110 1.00 45.90 395 GLU A O 1
ATOM 1532 N N . ARG A 1 402 ? 131.275 296.180 229.886 1.00 40.82 396 ARG A N 1
ATOM 1533 C CA . ARG A 1 402 ? 131.531 295.489 228.624 1.00 40.82 396 ARG A CA 1
ATOM 1534 C C . ARG A 1 402 ? 132.904 295.866 228.066 1.00 40.82 396 ARG A C 1
ATOM 1535 O O . ARG A 1 402 ? 133.044 296.350 226.943 1.00 40.82 396 ARG A O 1
ATOM 1543 N N . THR A 1 403 ? 133.928 295.610 228.878 1.00 36.45 397 THR A N 1
ATOM 1544 C CA . THR A 1 403 ? 135.312 295.875 228.520 1.00 36.45 397 THR A CA 1
ATOM 1545 C C . THR A 1 403 ? 136.163 294.673 228.898 1.00 36.45 397 THR A C 1
ATOM 1546 O O . THR A 1 403 ? 135.838 293.935 229.829 1.00 36.45 397 THR A O 1
ATOM 1550 N N . SER A 1 404 ? 137.254 294.481 228.167 1.00 30.29 398 SER A N 1
ATOM 1551 C CA . SER A 1 404 ? 138.145 293.353 228.391 1.00 30.29 398 SER A CA 1
ATOM 1552 C C . SER A 1 404 ? 139.571 293.806 228.091 1.00 30.29 398 SER A C 1
ATOM 1553 O O . SER A 1 404 ? 139.831 294.995 227.894 1.00 30.29 398 SER A O 1
ATOM 1556 N N . SER A 1 405 ? 140.503 292.856 228.073 1.00 27.40 399 SER A N 1
ATOM 1557 C CA . SER A 1 405 ? 141.906 293.152 227.831 1.00 27.40 399 SER A CA 1
ATOM 1558 C C . SER A 1 405 ? 142.490 292.127 226.869 1.00 27.40 399 SER A C 1
ATOM 1559 O O . SER A 1 405 ? 141.982 291.013 226.730 1.00 27.40 399 SER A O 1
ATOM 1562 N N . ILE A 1 406 ? 143.564 292.527 226.191 1.00 23.56 400 ILE A N 1
ATOM 1563 C CA . ILE A 1 406 ? 144.267 291.685 225.231 1.00 23.56 400 ILE A CA 1
ATOM 1564 C C . ILE A 1 406 ? 145.718 291.590 225.679 1.00 23.56 400 ILE A C 1
ATOM 1565 O O . ILE A 1 406 ? 146.332 292.604 226.023 1.00 23.56 400 ILE A O 1
ATOM 1570 N N . LEU A 1 407 ? 146.268 290.383 225.658 1.00 23.79 401 LEU A N 1
ATOM 1571 C CA . LEU A 1 407 ? 147.615 290.116 226.140 1.00 23.79 401 LEU A CA 1
ATOM 1572 C C . LEU A 1 407 ? 148.523 289.689 224.997 1.00 23.79 401 LEU A C 1
ATOM 1573 O O . LEU A 1 407 ? 148.166 288.810 224.210 1.00 23.79 401 LEU A O 1
ATOM 1578 N N . LEU A 1 408 ? 149.693 290.313 224.911 1.00 24.31 402 LEU A N 1
ATOM 1579 C CA . LEU A 1 408 ? 150.749 289.910 223.994 1.00 24.31 402 LEU A CA 1
ATOM 1580 C C . LEU A 1 408 ? 151.934 289.417 224.811 1.00 24.31 402 LEU A C 1
ATOM 1581 O O . LEU A 1 408 ? 152.371 290.096 225.743 1.00 24.31 402 LEU A O 1
ATOM 1586 N N . LEU A 1 409 ? 152.439 288.237 224.475 1.00 25.34 403 LEU A N 1
ATOM 1587 C CA . LEU A 1 409 ? 153.442 287.563 225.284 1.00 25.34 403 LEU A CA 1
ATOM 1588 C C . LEU A 1 409 ? 154.608 287.095 224.431 1.00 25.34 403 LEU A C 1
ATOM 1589 O O . LEU A 1 409 ? 154.423 286.650 223.297 1.00 25.34 403 LEU A O 1
ATOM 1594 N N . ARG A 1 410 ? 155.807 287.196 224.991 1.00 27.81 404 ARG A N 1
ATOM 1595 C CA . ARG A 1 410 ? 156.967 286.457 224.518 1.00 27.81 404 ARG A CA 1
ATOM 1596 C C . ARG A 1 410 ? 157.189 285.321 225.503 1.00 27.81 404 ARG A C 1
ATOM 1597 O O . ARG A 1 410 ? 157.119 285.531 226.716 1.00 27.81 404 ARG A O 1
ATOM 1605 N N . THR A 1 411 ? 157.430 284.122 224.993 1.00 29.61 405 THR A N 1
ATOM 1606 C CA . THR A 1 411 ? 157.478 282.933 225.829 1.00 29.61 405 THR A CA 1
ATOM 1607 C C . THR A 1 411 ? 158.827 282.250 225.693 1.00 29.61 405 THR A C 1
ATOM 1608 O O . THR A 1 411 ? 159.368 282.132 224.590 1.00 29.61 405 THR A O 1
ATOM 1612 N N . GLY A 1 412 ? 159.367 281.806 226.822 1.00 32.47 406 GLY A N 1
ATOM 1613 C CA . GLY A 1 412 ? 160.623 281.093 226.816 1.00 32.47 406 GLY A CA 1
ATOM 1614 C C . GLY A 1 412 ? 161.617 281.591 227.840 1.00 32.47 406 GLY A C 1
ATOM 1615 O O . GLY A 1 412 ? 161.715 282.792 228.106 1.00 32.47 406 GLY A O 1
ATOM 1616 N N . GLU A 1 413 ? 162.362 280.659 228.426 1.00 37.62 407 GLU A N 1
ATOM 1617 C CA . GLU A 1 413 ? 163.390 281.013 229.395 1.00 37.62 407 GLU A CA 1
ATOM 1618 C C . GLU A 1 413 ? 164.625 281.572 228.702 1.00 37.62 407 GLU A C 1
ATOM 1619 O O . GLU A 1 413 ? 165.242 282.522 229.193 1.00 37.62 407 GLU A O 1
ATOM 1625 N N . GLU A 1 414 ? 164.998 280.996 227.560 1.00 39.88 408 GLU A N 1
ATOM 1626 C CA . GLU A 1 414 ? 166.171 281.457 226.833 1.00 39.88 408 GLU A CA 1
ATOM 1627 C C . GLU A 1 414 ? 165.951 282.789 226.129 1.00 39.88 408 GLU A C 1
ATOM 1628 O O . GLU A 1 414 ? 166.929 283.458 225.780 1.00 39.88 408 GLU A O 1
ATOM 1634 N N . LYS A 1 415 ? 164.704 283.176 225.887 1.00 36.24 409 LYS A N 1
ATOM 1635 C CA . LYS A 1 415 ? 164.386 284.437 225.245 1.00 36.24 409 LYS A CA 1
ATOM 1636 C C . LYS A 1 415 ? 163.947 285.496 226.240 1.00 36.24 409 LYS A C 1
ATOM 1637 O O . LYS A 1 415 ? 163.488 286.567 225.832 1.00 36.24 409 LYS A O 1
ATOM 1643 N N . GLN A 1 416 ? 164.073 285.209 227.534 1.00 33.87 410 GLN A N 1
ATOM 1644 C CA . GLN A 1 416 ? 163.639 286.097 228.606 1.00 33.87 410 GLN A CA 1
ATOM 1645 C C . GLN A 1 416 ? 162.161 286.441 228.429 1.00 33.87 410 GLN A C 1
ATOM 1646 O O . GLN A 1 416 ? 161.766 287.598 228.328 1.00 33.87 410 GLN A O 1
ATOM 1652 N N . GLY A 1 417 ? 161.341 285.392 228.410 1.00 30.13 411 GLY A N 1
ATOM 1653 C CA . GLY A 1 417 ? 159.912 285.522 228.256 1.00 30.13 411 GLY A CA 1
ATOM 1654 C C . GLY A 1 417 ? 159.138 284.968 229.439 1.00 30.13 411 GLY A C 1
ATOM 1655 O O . GLY A 1 417 ? 159.702 284.565 230.457 1.00 30.13 411 GLY A O 1
ATOM 1656 N N . VAL A 1 418 ? 157.815 284.985 229.287 1.00 27.87 412 VAL A N 1
ATOM 1657 C CA . VAL A 1 418 ? 156.927 284.435 230.301 1.00 27.87 412 VAL A CA 1
ATOM 1658 C C . VAL A 1 418 ? 157.021 282.916 230.291 1.00 27.87 412 VAL A C 1
ATOM 1659 O O . VAL A 1 418 ? 156.893 282.275 229.242 1.00 27.87 412 VAL A O 1
ATOM 1663 N N . VAL A 1 419 ? 157.272 282.334 231.460 1.00 27.29 413 VAL A N 1
ATOM 1664 C CA . VAL A 1 419 ? 157.415 280.893 231.605 1.00 27.29 413 VAL A CA 1
ATOM 1665 C C . VAL A 1 419 ? 156.421 280.411 232.651 1.00 27.29 413 VAL A C 1
ATOM 1666 O O . VAL A 1 419 ? 155.866 281.190 233.427 1.00 27.29 413 VAL A O 1
ATOM 1670 N N . GLY A 1 420 ? 156.186 279.106 232.652 1.00 27.37 414 GLY A N 1
ATOM 1671 C CA . GLY A 1 420 ? 155.355 278.460 233.657 1.00 27.37 414 GLY A CA 1
ATOM 1672 C C . GLY A 1 420 ? 156.261 277.686 234.597 1.00 27.37 414 GLY A C 1
ATOM 1673 O O . GLY A 1 420 ? 157.272 277.125 234.169 1.00 27.37 414 GLY A O 1
ATOM 1674 N N . LEU A 1 421 ? 155.904 277.666 235.876 1.00 28.39 415 LEU A N 1
ATOM 1675 C CA . LEU A 1 421 ? 156.709 277.013 236.899 1.00 28.39 415 LEU A CA 1
ATOM 1676 C C . LEU A 1 421 ? 155.958 275.825 237.480 1.00 28.39 415 LEU A C 1
ATOM 1677 O O . LEU A 1 421 ? 154.800 275.954 237.883 1.00 28.39 415 LEU A O 1
ATOM 1682 N N . HIS A 1 422 ? 156.618 274.673 237.514 1.00 30.98 416 HIS A N 1
ATOM 1683 C CA . HIS A 1 422 ? 156.033 273.457 238.054 1.00 30.98 416 HIS A CA 1
ATOM 1684 C C . HIS A 1 422 ? 157.161 272.617 238.640 1.00 30.98 416 HIS A C 1
ATOM 1685 O O . HIS A 1 422 ? 158.334 272.987 238.566 1.00 30.98 416 HIS A O 1
ATOM 1692 N N . GLN A 1 423 ? 156.809 271.472 239.222 1.00 34.88 417 GLN A N 1
ATOM 1693 C CA . GLN A 1 423 ? 157.816 270.556 239.753 1.00 34.88 417 GLN A CA 1
ATOM 1694 C C . GLN A 1 423 ? 157.442 269.111 239.444 1.00 34.88 417 GLN A C 1
ATOM 1695 O O . GLN A 1 423 ? 156.651 268.507 240.171 1.00 34.88 417 GLN A O 1
ATOM 1701 N N . THR A 1 424 ? 158.003 268.560 238.374 1.00 38.76 418 THR A N 1
ATOM 1702 C CA . THR A 1 424 ? 157.705 267.174 238.069 1.00 38.76 418 THR A CA 1
ATOM 1703 C C . THR A 1 424 ? 158.591 266.270 238.922 1.00 38.76 418 THR A C 1
ATOM 1704 O O . THR A 1 424 ? 159.572 266.709 239.525 1.00 38.76 418 THR A O 1
ATOM 1708 N N . GLY A 1 425 ? 158.243 264.989 238.973 1.00 42.32 419 GLY A N 1
ATOM 1709 C CA . GLY A 1 425 ? 159.001 264.047 239.763 1.00 42.32 419 GLY A CA 1
ATOM 1710 C C . GLY A 1 425 ? 158.508 263.828 241.175 1.00 42.32 419 GLY A C 1
ATOM 1711 O O . GLY A 1 425 ? 158.953 262.870 241.819 1.00 42.32 419 GLY A O 1
ATOM 1712 N N . ILE A 1 426 ? 157.640 264.696 241.688 1.00 42.35 420 ILE A N 1
ATOM 1713 C CA . ILE A 1 426 ? 157.091 264.587 243.040 1.00 42.35 420 ILE A CA 1
ATOM 1714 C C . ILE A 1 426 ? 156.605 263.167 243.309 1.00 42.35 420 ILE A C 1
ATOM 1715 O O . ILE A 1 426 ? 156.206 262.463 242.371 1.00 42.35 420 ILE A O 1
ATOM 1720 N N . PRO A 1 427 ? 156.619 262.701 244.555 1.00 44.66 421 PRO A N 1
ATOM 1721 C CA . PRO A 1 427 ? 156.162 261.337 244.828 1.00 44.66 421 PRO A CA 1
ATOM 1722 C C . PRO A 1 427 ? 154.647 261.249 244.868 1.00 44.66 421 PRO A C 1
ATOM 1723 O O . PRO A 1 427 ? 153.948 262.220 245.165 1.00 44.66 421 PRO A O 1
ATOM 1727 N N . ASP A 1 428 ? 154.151 260.052 244.543 1.00 45.12 422 ASP A N 1
ATOM 1728 C CA . ASP A 1 428 ? 152.721 259.770 244.427 1.00 45.12 422 ASP A CA 1
ATOM 1729 C C . ASP A 1 428 ? 152.123 260.529 243.253 1.00 45.12 422 ASP A C 1
ATOM 1730 O O . ASP A 1 428 ? 150.951 260.908 243.277 1.00 45.12 422 ASP A O 1
ATOM 1735 N N . GLU A 1 429 ? 152.923 260.734 242.214 1.00 43.88 423 GLU A N 1
ATOM 1736 C CA . GLU A 1 429 ? 152.500 261.550 241.092 1.00 43.88 423 GLU A CA 1
ATOM 1737 C C . GLU A 1 429 ? 151.590 260.781 240.150 1.00 43.88 423 GLU A C 1
ATOM 1738 O O . GLU A 1 429 ? 151.791 259.590 239.901 1.00 43.88 423 GLU A O 1
ATOM 1744 N N . TYR A 1 430 ? 150.609 261.485 239.592 1.00 43.16 424 TYR A N 1
ATOM 1745 C CA . TYR A 1 430 ? 149.654 260.893 238.665 1.00 43.16 424 TYR A CA 1
ATOM 1746 C C . TYR A 1 430 ? 150.032 261.437 237.293 1.00 43.16 424 TYR A C 1
ATOM 1747 O O . TYR A 1 430 ? 150.538 260.696 236.449 1.00 43.16 424 TYR A O 1
ATOM 1756 N N . GLU A 1 431 ? 149.799 262.715 237.053 1.00 41.44 425 GLU A N 1
ATOM 1757 C CA . GLU A 1 431 ? 150.228 263.412 235.856 1.00 41.44 425 GLU A CA 1
ATOM 1758 C C . GLU A 1 431 ? 151.406 264.302 236.228 1.00 41.44 425 GLU A C 1
ATOM 1759 O O . GLU A 1 431 ? 151.716 264.463 237.409 1.00 41.44 425 GLU A O 1
ATOM 1765 N N . PRO A 1 432 ? 152.085 264.916 235.259 1.00 40.29 426 PRO A N 1
ATOM 1766 C CA . PRO A 1 432 ? 153.275 265.716 235.602 1.00 40.29 426 PRO A CA 1
ATOM 1767 C C . PRO A 1 432 ? 152.948 266.867 236.545 1.00 40.29 426 PRO A C 1
ATOM 1768 O O . PRO A 1 432 ? 152.072 267.687 236.264 1.00 40.29 426 PRO A O 1
ATOM 1772 N N . SER A 1 433 ? 153.648 266.912 237.682 1.00 34.98 427 SER A N 1
ATOM 1773 C CA . SER A 1 433 ? 153.461 267.903 238.745 1.00 34.98 427 SER A CA 1
ATOM 1774 C C . SER A 1 433 ? 152.117 267.795 239.457 1.00 34.98 427 SER A C 1
ATOM 1775 O O . SER A 1 433 ? 151.763 268.694 240.226 1.00 34.98 427 SER A O 1
ATOM 1778 N N . LEU A 1 434 ? 151.365 266.722 239.236 1.00 36.13 428 LEU A N 1
ATOM 1779 C CA . LEU A 1 434 ? 150.091 266.484 239.903 1.00 36.13 428 LEU A CA 1
ATOM 1780 C C . LEU A 1 434 ? 150.149 265.152 240.636 1.00 36.13 428 LEU A C 1
ATOM 1781 O O . LEU A 1 434 ? 150.534 264.136 240.053 1.00 36.13 428 LEU A O 1
ATOM 1786 N N . SER A 1 435 ? 149.761 265.159 241.910 1.00 35.45 429 SER A N 1
ATOM 1787 C CA . SER A 1 435 ? 149.837 263.982 242.766 1.00 35.45 429 SER A CA 1
ATOM 1788 C C . SER A 1 435 ? 148.482 263.666 243.382 1.00 35.45 429 SER A C 1
ATOM 1789 O O . SER A 1 435 ? 147.720 264.568 243.741 1.00 35.45 429 SER A O 1
ATOM 1792 N N . VAL A 1 436 ? 148.196 262.372 243.497 1.00 34.38 430 VAL A N 1
ATOM 1793 C CA . VAL A 1 436 ? 146.987 261.856 244.128 1.00 34.38 430 VAL A CA 1
ATOM 1794 C C . VAL A 1 436 ? 147.422 260.982 245.296 1.00 34.38 430 VAL A C 1
ATOM 1795 O O . VAL A 1 436 ? 148.283 260.112 245.135 1.00 34.38 430 VAL A O 1
ATOM 1799 N N . ARG A 1 437 ? 146.822 261.204 246.464 1.00 33.21 431 ARG A N 1
ATO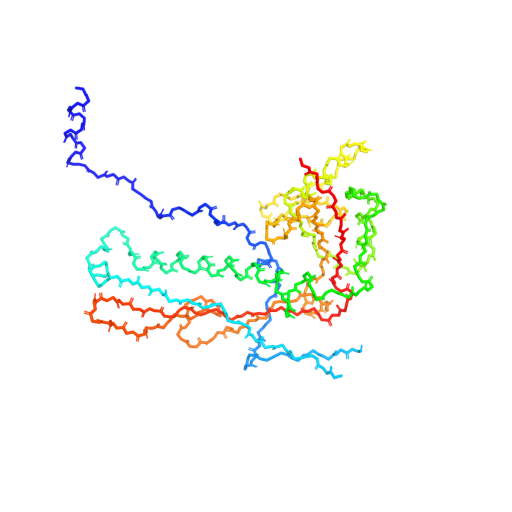M 1800 C CA . ARG A 1 437 ? 147.172 260.450 247.659 1.00 33.21 431 ARG A CA 1
ATOM 1801 C C . ARG A 1 437 ? 145.933 259.999 248.413 1.00 33.21 431 ARG A C 1
ATOM 1802 O O . ARG A 1 437 ? 144.980 260.762 248.579 1.00 33.21 431 ARG A O 1
ATOM 1810 N N . PHE A 1 438 ? 145.969 258.752 248.872 1.00 28.09 432 PHE A N 1
ATOM 1811 C CA . PHE A 1 438 ? 144.883 258.192 249.661 1.00 28.09 432 PHE A CA 1
ATOM 1812 C C . PHE A 1 438 ? 144.864 258.833 251.043 1.00 28.09 432 PHE A C 1
ATOM 1813 O O . PHE A 1 438 ? 145.891 258.893 251.723 1.00 28.09 432 PHE A O 1
ATOM 1821 N N . MET A 1 439 ? 143.694 259.305 251.467 1.00 27.06 433 MET A N 1
ATOM 1822 C CA . MET A 1 439 ? 143.573 259.975 252.755 1.00 27.06 433 MET A CA 1
ATOM 1823 C C . MET A 1 439 ? 142.928 259.113 253.828 1.00 27.06 433 MET A C 1
ATOM 1824 O O . MET A 1 439 ? 143.191 259.327 255.014 1.00 27.06 433 MET A O 1
ATOM 1829 N N . GLY A 1 440 ? 142.090 258.157 253.449 1.00 28.13 434 GLY A N 1
ATOM 1830 C CA . GLY A 1 440 ? 141.421 257.286 254.393 1.00 28.13 434 GLY A CA 1
ATOM 1831 C C . GLY A 1 440 ? 139.944 257.139 254.083 1.00 28.13 434 GLY A C 1
ATOM 1832 O O . GLY A 1 440 ? 139.388 257.793 253.204 1.00 28.13 434 GLY A O 1
ATOM 1833 N N . ILE A 1 441 ? 139.315 256.242 254.838 1.00 27.55 435 ILE A N 1
ATOM 1834 C CA . ILE A 1 441 ? 137.887 255.966 254.742 1.00 27.55 435 ILE A CA 1
ATOM 1835 C C . ILE A 1 441 ? 137.242 256.381 256.056 1.00 27.55 435 ILE A C 1
ATOM 1836 O O . ILE A 1 441 ? 137.804 256.139 257.129 1.00 27.55 435 ILE A O 1
ATOM 1841 N N . ASP A 1 442 ? 136.067 256.998 255.982 1.00 35.90 436 ASP A N 1
ATOM 1842 C CA . ASP A 1 442 ? 135.428 257.522 257.179 1.00 35.90 436 ASP A CA 1
ATOM 1843 C C . ASP A 1 442 ? 134.351 256.552 257.671 1.00 35.90 436 ASP A C 1
ATOM 1844 O O . ASP A 1 442 ? 134.228 255.428 257.179 1.00 35.90 436 ASP A O 1
ATOM 1849 N N . ASP A 1 443 ? 133.554 256.986 258.655 1.00 40.95 437 ASP A N 1
ATOM 1850 C CA . ASP A 1 443 ? 132.532 256.108 259.221 1.00 40.95 437 ASP A CA 1
ATOM 1851 C C . ASP A 1 443 ? 131.405 255.799 258.246 1.00 40.95 437 ASP A C 1
ATOM 1852 O O . ASP A 1 443 ? 130.734 254.774 258.400 1.00 40.95 437 ASP A O 1
ATOM 1857 N N . ARG A 1 444 ? 131.194 256.612 257.227 1.00 39.53 438 ARG A N 1
ATOM 1858 C CA . ARG A 1 444 ? 130.139 256.400 256.240 1.00 39.53 438 ARG A CA 1
ATOM 1859 C 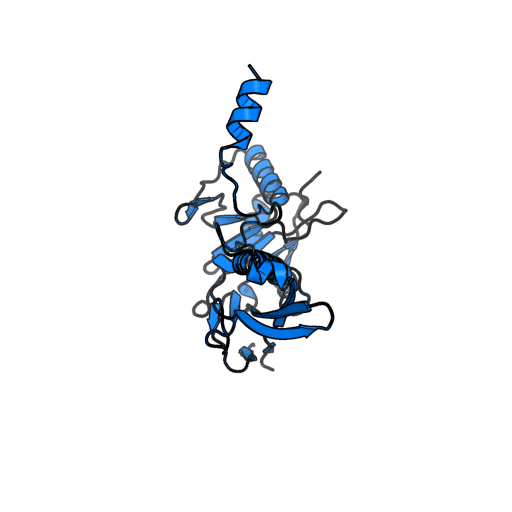C . ARG A 1 444 ? 130.660 255.685 255.024 1.00 39.53 438 ARG A C 1
ATOM 1860 O O . ARG A 1 444 ? 130.010 255.669 254.004 1.00 39.53 438 ARG A O 1
ATOM 1868 N N . ALA A 1 445 ? 131.838 255.113 255.121 1.00 35.46 439 ALA A N 1
ATOM 1869 C CA . ALA A 1 445 ? 132.415 254.296 254.054 1.00 35.46 439 ALA A CA 1
ATOM 1870 C C . ALA A 1 445 ? 132.593 255.083 252.757 1.00 35.46 439 ALA A C 1
ATOM 1871 O O . ALA A 1 445 ? 132.166 254.662 251.682 1.00 35.46 439 ALA A O 1
ATOM 1873 N N . VAL A 1 4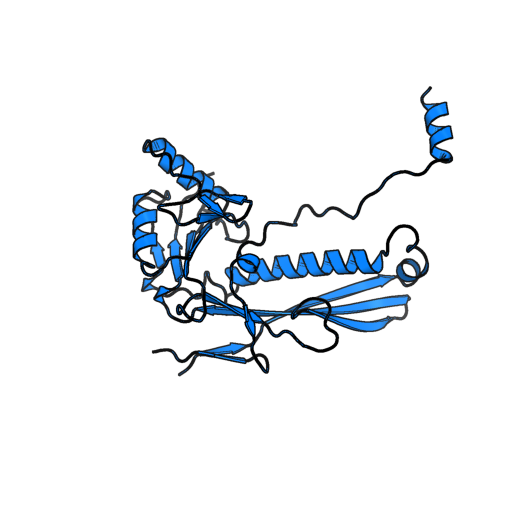46 ? 133.245 256.235 252.868 1.00 32.43 440 VAL A N 1
ATOM 1874 C CA . VAL A 1 446 ? 133.548 257.090 251.728 1.00 32.43 440 VAL A CA 1
ATOM 1875 C C . VAL A 1 446 ? 135.063 257.187 251.635 1.00 32.43 440 VAL A C 1
ATOM 1876 O O . VAL A 1 446 ? 135.722 257.628 252.582 1.00 32.43 440 VAL A O 1
ATOM 1880 N N . ILE A 1 447 ? 135.610 256.758 250.506 1.00 30.26 441 ILE A N 1
ATOM 1881 C CA . ILE A 1 447 ? 137.047 256.816 250.267 1.00 30.26 441 ILE A CA 1
ATOM 1882 C C . ILE A 1 447 ? 137.427 258.226 249.837 1.00 30.26 441 ILE A C 1
ATOM 1883 O O . ILE A 1 447 ? 136.836 258.784 248.907 1.00 30.26 441 ILE A O 1
ATOM 1888 N N . ASN A 1 448 ? 138.415 258.807 250.511 1.00 28.93 442 ASN A N 1
ATOM 1889 C CA . ASN A 1 448 ? 138.838 260.179 250.270 1.00 28.93 442 ASN A CA 1
ATOM 1890 C C . ASN A 1 448 ? 140.239 260.189 249.683 1.00 28.93 442 ASN A C 1
ATOM 1891 O O . ASN A 1 448 ? 141.131 259.495 250.178 1.00 28.93 442 ASN A O 1
ATOM 1896 N N . TYR A 1 449 ? 140.415 260.955 248.610 1.00 30.23 443 TYR A N 1
ATOM 1897 C CA . TYR A 1 449 ? 141.697 261.135 247.947 1.00 30.23 443 TYR A CA 1
ATOM 1898 C C . TYR A 1 449 ? 142.029 262.617 247.892 1.00 30.23 443 TYR A C 1
ATOM 1899 O O . TYR A 1 449 ? 141.149 263.450 247.668 1.00 30.23 443 TYR A O 1
ATOM 1908 N N . LEU A 1 450 ? 143.299 262.942 248.105 1.00 29.38 444 LEU A N 1
ATOM 1909 C CA . LEU A 1 450 ? 143.797 264.303 247.965 1.00 29.38 444 LEU A CA 1
ATOM 1910 C C . LEU A 1 450 ? 144.528 264.410 246.635 1.00 29.38 444 LEU A C 1
ATOM 1911 O O . LEU A 1 450 ? 145.487 263.673 246.390 1.00 29.38 444 LEU A O 1
ATOM 1916 N N . VAL A 1 451 ? 144.069 265.317 245.779 1.00 30.42 445 VAL A N 1
ATOM 1917 C CA . VAL A 1 451 ? 144.660 265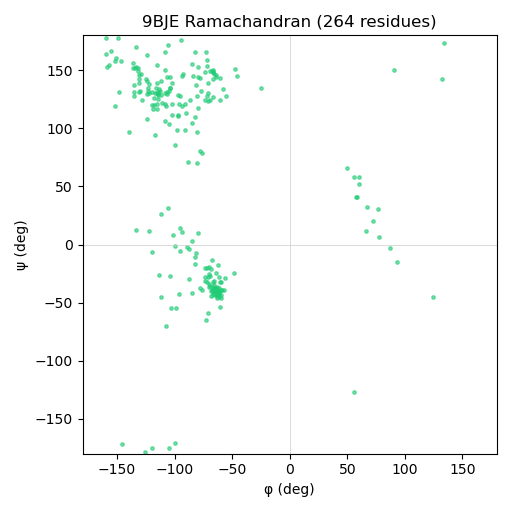.540 244.466 1.00 30.42 445 VAL A CA 1
ATOM 1918 C C . VAL A 1 451 ? 145.242 266.946 244.450 1.00 30.42 445 VAL A C 1
ATOM 1919 O O . VAL A 1 451 ? 144.516 267.920 244.670 1.00 30.42 445 VAL A O 1
ATOM 1923 N N . SER A 1 452 ? 146.548 267.054 244.207 1.00 31.19 446 SER A N 1
ATOM 1924 C CA . SER A 1 452 ? 147.264 268.319 244.328 1.00 31.19 446 SER A CA 1
ATOM 1925 C C . SER A 1 452 ? 148.113 268.564 243.092 1.00 31.19 446 SER A C 1
ATOM 1926 O O . SER A 1 452 ? 148.849 267.675 242.656 1.00 31.19 446 SER A O 1
ATOM 1929 N N . ALA A 1 453 ? 148.005 269.763 242.527 1.00 29.03 447 ALA A N 1
ATOM 1930 C CA . ALA A 1 453 ? 148.826 270.185 241.399 1.00 29.03 447 ALA A CA 1
ATOM 1931 C C . ALA A 1 453 ? 149.571 271.456 241.783 1.00 29.03 447 ALA A C 1
ATOM 1932 O O . ALA A 1 453 ? 148.964 272.397 242.301 1.00 29.03 447 ALA A O 1
ATOM 1934 N N . TYR A 1 454 ? 150.875 271.490 241.525 1.00 27.66 448 TYR A N 1
ATOM 1935 C CA . TYR A 1 454 ? 151.717 272.625 241.885 1.00 27.66 448 TYR A CA 1
ATOM 1936 C C . TYR A 1 454 ? 152.095 273.415 240.640 1.00 27.66 448 TYR A C 1
ATOM 1937 O O . TYR A 1 454 ? 152.585 272.840 239.664 1.00 27.66 448 TYR A O 1
ATOM 1946 N N . TYR A 1 455 ? 151.891 274.730 240.684 1.00 27.05 449 TYR A N 1
ATOM 1947 C CA . TYR A 1 455 ? 152.071 275.554 239.496 1.00 27.05 449 TYR A CA 1
ATOM 1948 C C . TYR A 1 455 ? 152.330 277.000 239.897 1.00 27.05 449 TYR A C 1
ATOM 1949 O O . TYR A 1 455 ? 151.924 277.440 240.974 1.00 27.05 449 TYR A O 1
ATOM 1958 N N . SER A 1 456 ? 153.017 277.727 239.021 1.00 28.06 450 SER A N 1
ATOM 1959 C CA . SER A 1 456 ? 153.200 279.164 239.184 1.00 28.06 450 SER A CA 1
ATOM 1960 C C . SER A 1 456 ? 153.548 279.755 237.821 1.00 28.06 450 SER A C 1
ATOM 1961 O O . SER A 1 456 ? 153.685 279.035 236.830 1.00 28.06 450 SER A O 1
ATOM 1964 N N . ALA A 1 457 ? 153.707 281.077 237.784 1.00 29.55 451 ALA A N 1
ATOM 1965 C CA . ALA A 1 457 ? 154.054 281.797 236.567 1.00 29.55 451 ALA A CA 1
ATOM 1966 C C . ALA A 1 457 ? 155.121 282.834 236.888 1.00 29.55 451 ALA A C 1
ATOM 1967 O O . ALA A 1 457 ? 155.181 283.355 238.002 1.00 29.55 451 ALA A O 1
ATOM 1969 N N . ALA A 1 458 ? 155.948 283.151 235.894 1.00 29.52 452 ALA A N 1
ATOM 1970 C CA . ALA A 1 458 ? 157.013 284.132 236.066 1.00 29.52 452 ALA A CA 1
ATOM 1971 C C . ALA A 1 458 ? 157.278 284.876 234.767 1.00 29.52 452 ALA A C 1
ATOM 1972 O O . ALA A 1 458 ? 157.429 284.253 233.714 1.00 29.52 452 ALA A O 1
ATOM 1974 N N . VAL A 1 459 ? 157.332 286.201 234.849 1.00 28.36 453 VAL A N 1
ATOM 1975 C CA . VAL A 1 459 ? 157.716 287.053 233.728 1.00 28.36 453 VAL A CA 1
ATOM 1976 C C . VAL A 1 459 ? 159.154 287.480 233.991 1.00 28.36 453 VAL A C 1
ATOM 1977 O O . VAL A 1 459 ? 159.422 288.261 234.909 1.00 28.36 453 VAL A O 1
ATOM 1981 N N . LEU A 1 460 ? 160.080 286.982 233.169 1.00 29.18 454 LEU A N 1
ATOM 1982 C CA . LEU A 1 460 ? 161.502 287.184 233.432 1.00 29.18 454 LEU A CA 1
ATOM 1983 C C . LEU A 1 460 ? 161.913 288.646 233.303 1.00 29.18 454 LEU A C 1
ATOM 1984 O O . LEU A 1 460 ? 162.677 289.152 234.133 1.00 29.18 454 LEU A O 1
ATOM 1989 N N . VAL A 1 461 ? 161.436 289.341 232.278 1.00 29.82 455 VAL A N 1
ATOM 1990 C CA . VAL A 1 461 ? 161.791 290.745 232.085 1.00 29.82 455 VAL A CA 1
ATOM 1991 C C . VAL A 1 461 ? 160.499 291.511 231.831 1.00 29.82 455 VAL A C 1
ATOM 1992 O O . VAL A 1 461 ? 159.536 290.935 231.309 1.00 29.82 455 VAL A O 1
ATOM 1996 N N . PRO A 1 462 ? 160.430 292.797 232.179 1.00 29.44 456 PRO A N 1
ATOM 1997 C CA . PRO A 1 462 ? 159.161 293.529 232.032 1.00 29.44 456 PRO A CA 1
ATOM 1998 C C . PRO A 1 462 ? 158.650 293.629 230.604 1.00 29.44 456 PRO A C 1
ATOM 1999 O O . PRO A 1 462 ? 157.434 293.731 230.407 1.00 29.44 456 PRO A O 1
ATOM 2003 N N . ASP A 1 463 ? 159.524 293.601 229.602 1.00 30.97 457 ASP A N 1
ATOM 2004 C CA . ASP A 1 463 ? 159.089 293.818 228.228 1.00 30.97 457 ASP A CA 1
ATOM 2005 C C . ASP A 1 463 ? 158.575 292.554 227.548 1.00 30.97 457 ASP A C 1
ATOM 2006 O O . ASP A 1 463 ? 158.262 292.600 226.355 1.00 30.97 457 ASP A O 1
ATOM 2011 N N . ALA A 1 464 ? 158.505 291.430 228.257 1.00 27.67 458 ALA A N 1
ATOM 2012 C CA . ALA A 1 464 ? 157.999 290.197 227.669 1.00 27.67 458 ALA A CA 1
ATOM 2013 C C . ALA A 1 464 ? 156.480 290.114 227.662 1.00 27.67 458 ALA A C 1
ATOM 2014 O O . ALA A 1 464 ? 155.933 289.217 227.017 1.00 27.67 458 ALA A O 1
ATOM 2016 N N . LEU A 1 465 ? 155.789 291.017 228.350 1.00 26.21 459 LEU A N 1
ATOM 2017 C CA . LEU A 1 465 ? 154.339 290.968 228.429 1.00 26.21 459 LEU A CA 1
ATOM 2018 C C . LEU A 1 465 ? 153.766 292.360 228.228 1.00 26.21 459 LEU A C 1
ATOM 2019 O O . LEU A 1 465 ? 154.207 293.312 228.873 1.00 26.21 459 LEU A O 1
ATOM 2024 N N . GLY A 1 466 ? 152.777 292.469 227.351 1.00 25.06 460 GLY A N 1
ATOM 2025 C CA . GLY A 1 466 ? 152.083 293.722 227.136 1.00 25.06 460 GLY A CA 1
ATOM 2026 C C . GLY A 1 466 ? 150.585 293.516 227.183 1.00 25.06 460 GLY A C 1
ATOM 2027 O O . GLY A 1 466 ? 150.068 292.480 226.774 1.00 2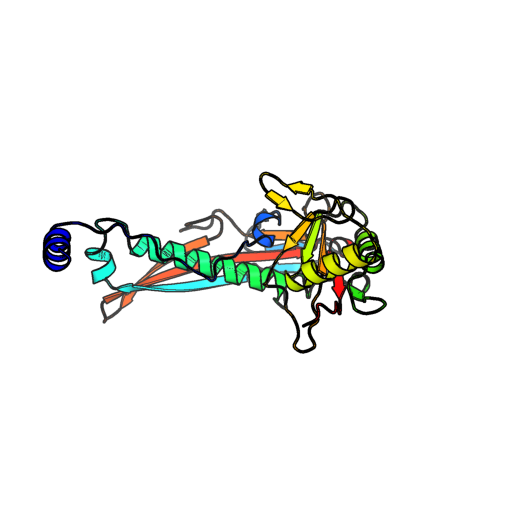5.06 460 GLY A O 1
ATOM 2028 N N . VAL A 1 467 ? 149.889 294.525 227.697 1.00 26.21 461 VAL A N 1
ATOM 2029 C CA . VAL A 1 467 ? 148.447 294.461 227.901 1.00 26.21 461 VAL A CA 1
ATOM 2030 C C . VAL A 1 467 ? 147.792 295.675 227.260 1.00 26.21 461 VAL A C 1
ATOM 2031 O O . VAL A 1 467 ? 148.150 296.816 227.570 1.00 26.21 461 VAL A O 1
ATOM 2035 N N . LEU A 1 468 ? 146.837 295.427 226.369 1.00 27.42 462 LEU A N 1
ATOM 2036 C CA . LEU A 1 468 ? 145.944 296.457 225.856 1.00 27.42 462 LEU A CA 1
ATOM 2037 C C . LEU A 1 468 ? 144.686 296.460 226.715 1.00 27.42 462 LEU A C 1
ATOM 2038 O O . LEU A 1 468 ? 143.982 295.451 226.792 1.00 27.42 462 LEU A O 1
ATOM 2043 N N . GLU A 1 469 ? 144.410 297.583 227.365 1.00 34.96 463 GLU A N 1
ATOM 2044 C CA . GLU A 1 469 ? 143.369 297.659 228.376 1.00 34.96 463 GLU A CA 1
ATOM 2045 C C . GLU A 1 469 ? 142.167 298.449 227.873 1.00 34.96 463 GLU A C 1
ATOM 2046 O O . GLU A 1 469 ? 142.237 299.169 226.875 1.00 34.96 463 GLU A O 1
ATOM 2052 N N . ASP A 1 470 ? 141.058 298.312 228.606 1.00 36.47 464 ASP A N 1
ATOM 2053 C CA . ASP A 1 470 ? 139.816 299.044 228.341 1.00 36.47 464 ASP A CA 1
ATOM 2054 C C . ASP A 1 470 ? 139.295 298.805 226.924 1.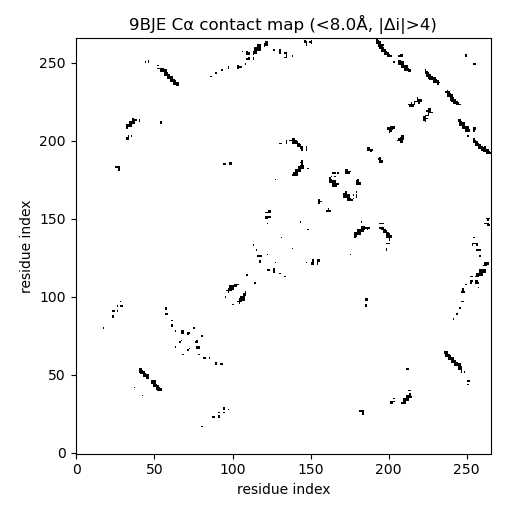00 36.47 464 ASP A C 1
ATOM 2055 O O . ASP A 1 470 ? 138.818 299.723 226.258 1.00 36.47 464 ASP A O 1
ATOM 2060 N N . VAL A 1 471 ? 139.379 297.563 226.462 1.00 32.78 465 VAL A N 1
ATOM 2061 C CA . VAL A 1 471 ? 138.912 297.199 225.128 1.00 32.78 465 VAL A CA 1
ATOM 2062 C C . VAL A 1 471 ? 137.397 297.046 225.169 1.00 32.78 465 VAL A C 1
ATOM 2063 O O . VAL A 1 471 ? 136.872 296.167 225.857 1.00 32.78 465 VAL A O 1
ATOM 2067 N N . GLU A 1 472 ? 136.694 297.885 224.412 1.00 35.16 466 GLU A N 1
ATOM 2068 C CA . GLU A 1 472 ? 135.233 297.863 224.358 1.00 35.16 466 GLU A CA 1
ATOM 2069 C C . GLU A 1 472 ? 134.755 296.760 223.424 1.00 35.16 466 GLU A C 1
ATOM 2070 O O . GLU A 1 472 ? 134.696 296.938 222.207 1.00 35.16 466 GLU A O 1
ATOM 2076 N N . VAL A 1 473 ? 134.416 295.607 224.002 1.00 35.14 467 VAL A N 1
ATOM 2077 C CA . VAL A 1 473 ? 133.998 294.464 223.202 1.00 35.14 467 VAL A CA 1
ATOM 2078 C C . VAL A 1 473 ? 132.593 294.667 222.653 1.00 35.14 467 VAL A C 1
ATOM 2079 O O . VAL A 1 473 ? 132.262 294.160 221.576 1.00 35.14 467 VAL A O 1
ATOM 2083 N N . GLY A 1 474 ? 131.744 295.379 223.373 1.00 42.85 468 GLY A N 1
ATOM 2084 C CA . GLY A 1 474 ? 130.410 295.649 222.866 1.00 42.85 468 GLY A CA 1
ATOM 2085 C C . GLY A 1 474 ? 129.423 294.580 223.286 1.00 42.85 468 GLY A C 1
ATOM 2086 O O . GLY A 1 474 ? 129.767 293.417 223.493 1.00 42.85 468 GLY A O 1
ATOM 2087 N N . LEU A 1 475 ? 128.166 294.986 223.428 1.00 50.59 469 LEU A N 1
ATOM 2088 C CA . LEU A 1 475 ? 127.115 294.045 223.800 1.00 50.59 469 LEU A CA 1
ATOM 2089 C C . LEU A 1 475 ? 126.432 293.473 222.562 1.00 50.59 469 LEU A C 1
ATOM 2090 O O . LEU A 1 475 ? 127.070 292.829 221.730 1.00 50.59 469 LEU A O 1
#

Foldseek 3Di:
DVVVVVVVCVVPDDDDDQDDDPPQDDLVCVVPFAEDADDPQWDWFDACNTDIGGWDKQKDKDKAFPCLQPPVPVPHRVVVSSVVVVVSVSVVVVSLCCAPPCPFHQVNPADPVQEDEDPVQACAVVLVVVNCVLLVQQWAAKEEAPLNVVRHVVNCVVVVHDADWDCDPPDTAGDDPPHGYHHDNSFDQDPQRWTKMKIFDHDPVSQTKHKYAHAPDPCADDGQKHKAWDDADPSRMTMIMIMHIIGMDRNYNSRMHMYTSHRSDD

InterPro domains:
  IPR000595 Cyclic nucleotide-binding domain [PF00027] (116-203)
  IPR000595 Cyclic nucleotide-binding domain [PS50042] (97-201)
  IPR000595 Cyclic nucleotide-binding domain [SM00100] (96-219)
  IPR000595 Cyclic nucleotide-binding domain [cd00038] (102-212)
  IPR014710 RmlC-like jelly roll fold [G3DSA:2.60.120.10] (85-227)
  IPR018490 Cyclic nucleotide-binding domain superfamily [SSF51206] (87-212)
  IPR045641 Type 2A encapsulin shell protein SrpI-like [PF19307] (218-468)
  IPR049817 Encapsulin nanocompartment shell protein 2B [NF041163] (19-468)
  IPR050397 Global Transcriptional Regulators in Environmental Response [PTHR24567] (97-457)